Protein AF-A0A7S1HI56-F1 (afdb_monomer)

Radius of gyration: 23.75 Å; Cα contacts (8 Å, |Δi|>4): 238; chains: 1; bounding box: 76×33×74 Å

Solvent-accessible surface area (backbone atoms only — not comparable to full-atom values): 12252 Å² total; per-residue (Å²): 139,88,82,75,81,79,79,82,79,78,82,75,75,81,69,75,72,77,78,75,74,71,73,75,78,66,70,47,87,84,37,94,84,47,74,77,80,81,83,69,55,81,89,47,47,62,60,50,52,53,36,52,51,24,39,51,48,18,51,51,22,42,76,69,67,36,57,71,59,14,50,52,25,41,51,55,30,50,49,50,38,63,73,73,21,60,90,41,51,74,46,21,32,78,45,12,71,48,31,46,51,43,40,51,44,51,50,52,49,53,48,33,51,45,22,32,26,69,66,40,68,32,89,83,53,53,70,69,56,48,76,66,57,64,86,67,51,40,32,71,52,66,48,72,87,72,22,44,42,39,33,27,55,93,88,37,86,73,52,65,52,75,53,59,46,68,58,54,50,49,52,44,37,54,20,35,41,23,18,53,44,43,70,34,58,70,61,37,53,55,50,51,54,52,49,42,68,78,40,71,88,40,68,71,60,46,50,52,46,52,65,44,72,108

Secondary structure (DSSP, 8-state):
---PPPPPPP------------------TTSTT--PPP---GGGHHHHHHHHHHHHHHHHHHHTT-HHHHHHHHHHHHHHHHHHS-S-HHHHHTTHHHHHHHHHHHHHHHHHHHHHHTTS--TTS-HHHHHT----S-EEEEEGGGTEEEEEETTEEEEEEE--HHHHHHHHHHHHHHHHHTT-HHHHHHHHHHHHHHTTT-HHHHHHHHHHH-

pLDDT: mean 75.87, std 17.48, range [35.22, 97.75]

Mean predicted aligned error: 12.39 Å

Nearest PDB structures (foldseek):
  8w8g-assembly2_D  TM=3.485E-01  e=4.590E+00  Homo sapiens
  3bqo-assembly1_A  TM=3.407E-01  e=4.372E+00  Homo sapiens
  1h6o-assembly1_A-2  TM=3.693E-01  e=4.372E+00  Homo sapiens
  8w8g-assembly2_C  TM=3.324E-01  e=5.059E+00  Homo sapiens
  5zwm-assembly1_L  TM=2.876E-01  e=8.229E+00  Saccharomyces cerevisiae S288C

Organism: Hemiselmis andersenii (NCBI:txid464988)

Structure (mmCIF, N/CA/C/O backbone):
data_AF-A0A7S1HI56-F1
#
_entry.id   AF-A0A7S1HI56-F1
#
loop_
_atom_site.group_PDB
_atom_site.id
_atom_site.type_symbol
_atom_site.label_atom_id
_atom_site.label_alt_id
_atom_site.label_comp_id
_atom_site.label_asym_id
_atom_site.label_entity_id
_atom_site.label_seq_id
_atom_site.pdbx_PDB_ins_code
_atom_site.Cartn_x
_atom_site.Cartn_y
_atom_site.Cartn_z
_atom_site.occupancy
_atom_site.B_iso_or_equiv
_atom_site.auth_seq_id
_atom_site.auth_comp_id
_atom_site.auth_asym_id
_atom_site.auth_atom_id
_atom_site.pdbx_PDB_model_num
ATOM 1 N N . GLY A 1 1 ? -56.996 -13.171 -54.725 1.00 40.19 1 GLY A N 1
ATOM 2 C CA . GLY A 1 1 ? -56.231 -13.859 -53.669 1.00 40.19 1 GLY A CA 1
ATOM 3 C C . GLY A 1 1 ? -54.776 -13.479 -53.819 1.00 40.19 1 GLY A C 1
ATOM 4 O O . GLY A 1 1 ? -54.291 -13.500 -54.938 1.00 40.19 1 GLY A O 1
ATOM 5 N N . GLY A 1 2 ? -54.135 -13.074 -52.727 1.00 35.69 2 GLY A N 1
ATOM 6 C CA . GLY A 1 2 ? -52.809 -12.444 -52.694 1.00 35.69 2 GLY A CA 1
ATOM 7 C C . GLY A 1 2 ? -52.940 -11.221 -51.793 1.00 35.69 2 GLY A C 1
ATOM 8 O O . GLY A 1 2 ? -53.583 -10.255 -52.173 1.00 35.69 2 GLY A O 1
ATOM 9 N N . GLY A 1 3 ? -52.580 -11.273 -50.518 1.00 38.56 3 GLY A N 1
ATOM 10 C CA . GLY A 1 3 ? -51.314 -11.757 -49.975 1.00 38.56 3 GLY A CA 1
ATOM 11 C C . GLY A 1 3 ? -50.651 -10.534 -49.348 1.00 38.56 3 GLY A C 1
ATOM 12 O O . GLY A 1 3 ? -49.639 -10.059 -49.848 1.00 38.56 3 GLY A O 1
ATOM 13 N N . GLY A 1 4 ? -51.328 -9.937 -48.360 1.00 43.12 4 GLY A N 1
ATOM 14 C CA . GLY A 1 4 ? -50.815 -8.776 -47.639 1.00 43.12 4 GLY A CA 1
ATOM 15 C C . GLY A 1 4 ? -49.656 -9.194 -46.733 1.00 43.12 4 GLY A C 1
ATOM 16 O O . GLY A 1 4 ? -49.672 -10.321 -46.231 1.00 43.12 4 GLY A O 1
ATOM 17 N N . PRO A 1 5 ? -48.643 -8.334 -46.545 1.00 55.88 5 PRO A N 1
ATOM 18 C CA . PRO A 1 5 ? -47.500 -8.657 -45.704 1.00 55.88 5 PRO A CA 1
ATOM 19 C C . PRO A 1 5 ? -47.951 -8.898 -44.253 1.00 55.88 5 PRO A C 1
ATOM 21 O O . PRO A 1 5 ? -48.928 -8.288 -43.807 1.00 55.88 5 PRO A O 1
ATOM 24 N N . PRO A 1 6 ? -47.271 -9.795 -43.518 1.00 56.34 6 PRO A N 1
ATOM 25 C CA . PRO A 1 6 ? -47.600 -10.057 -42.125 1.00 56.34 6 PRO A CA 1
ATOM 26 C C . PRO A 1 6 ? -47.335 -8.802 -41.276 1.00 56.34 6 PRO A C 1
ATOM 28 O O . PRO A 1 6 ? -46.489 -7.980 -41.645 1.00 56.34 6 PRO A O 1
ATOM 31 N N . PRO A 1 7 ? -48.047 -8.631 -40.149 1.00 54.19 7 PRO A N 1
ATOM 32 C CA . PRO A 1 7 ? -47.779 -7.533 -39.231 1.00 54.19 7 PRO A CA 1
ATOM 33 C C . PRO A 1 7 ? -46.358 -7.650 -38.646 1.00 54.19 7 PRO A C 1
ATOM 35 O O . PRO A 1 7 ? -45.822 -8.760 -38.557 1.00 54.19 7 PRO A O 1
ATOM 38 N N . PRO A 1 8 ? -45.734 -6.522 -38.263 1.00 46.94 8 PRO A N 1
ATOM 39 C CA . PRO A 1 8 ? -44.407 -6.524 -37.660 1.00 46.94 8 PRO A CA 1
ATOM 40 C C . PRO A 1 8 ? -44.425 -7.302 -36.341 1.00 46.94 8 PRO A C 1
ATOM 42 O O . PRO A 1 8 ? -45.349 -7.164 -35.542 1.00 46.94 8 PRO A O 1
ATOM 45 N N . ALA A 1 9 ? -43.401 -8.131 -36.138 1.00 43.25 9 ALA A N 1
ATOM 46 C CA . ALA A 1 9 ? -43.169 -8.809 -34.874 1.00 43.25 9 ALA A CA 1
ATOM 47 C C . ALA A 1 9 ? -42.905 -7.760 -33.787 1.00 43.25 9 ALA A C 1
ATOM 49 O O . ALA A 1 9 ? -42.040 -6.902 -33.957 1.00 43.25 9 ALA A O 1
ATOM 50 N N . GLU A 1 10 ? -43.665 -7.830 -32.695 1.00 43.25 10 GLU A N 1
ATOM 51 C CA . GLU A 1 10 ? -43.385 -7.078 -31.477 1.00 43.25 10 GLU A CA 1
ATOM 52 C C . GLU A 1 10 ? -41.964 -7.415 -31.009 1.00 43.25 10 GLU A C 1
ATOM 54 O O . GLU A 1 10 ? -41.587 -8.586 -30.908 1.00 43.25 10 GLU A O 1
ATOM 59 N N . GLU A 1 11 ? -41.165 -6.372 -30.780 1.00 38.09 11 GLU A N 1
ATOM 60 C CA . GLU A 1 11 ? -39.854 -6.462 -30.153 1.00 38.09 11 GLU A CA 1
ATOM 61 C C . GLU A 1 11 ? -40.032 -7.132 -28.792 1.00 38.09 11 GLU A C 1
ATOM 63 O O . GLU A 1 11 ? -40.568 -6.547 -27.851 1.00 38.09 11 GLU A O 1
ATOM 68 N N . GLY A 1 12 ? -39.627 -8.399 -28.707 1.00 36.62 12 GLY A N 1
ATOM 69 C CA . GLY A 1 12 ? -39.519 -9.092 -27.439 1.00 36.62 12 GLY A CA 1
ATOM 70 C C . GLY A 1 12 ? -38.567 -8.305 -26.555 1.00 36.62 12 GLY A C 1
ATOM 71 O O . GLY A 1 12 ? -37.384 -8.190 -26.873 1.00 36.62 12 GLY A O 1
ATOM 72 N N . GLU A 1 13 ? -39.107 -7.760 -25.466 1.00 37.44 13 GLU A N 1
ATOM 73 C CA . GLU A 1 13 ? -38.348 -7.255 -24.334 1.00 37.44 13 GLU A CA 1
ATOM 74 C C . GLU A 1 13 ? -37.219 -8.250 -24.045 1.00 37.44 13 GLU A C 1
ATOM 76 O O . GLU A 1 13 ? -37.472 -9.414 -23.713 1.00 37.44 13 GLU A O 1
ATOM 81 N N . GLU A 1 14 ? -35.965 -7.814 -24.208 1.00 37.03 14 GLU A N 1
ATOM 82 C CA . GLU A 1 14 ? -34.815 -8.523 -23.664 1.00 37.03 14 GLU A CA 1
ATOM 83 C C . GLU A 1 14 ? -35.011 -8.562 -22.151 1.00 37.03 14 GLU A C 1
ATOM 85 O O . GLU A 1 14 ? -34.647 -7.639 -21.420 1.00 37.03 14 GLU A O 1
ATOM 90 N N . GLY A 1 15 ? -35.671 -9.627 -21.697 1.00 35.22 15 GLY A N 1
ATOM 91 C CA . GLY A 1 15 ? -35.860 -9.932 -20.298 1.00 35.22 15 GLY A CA 1
ATOM 92 C C . GLY A 1 15 ? -34.499 -9.870 -19.635 1.00 35.22 15 GLY A C 1
ATOM 93 O O . GLY A 1 15 ? -33.624 -10.691 -19.920 1.00 35.22 15 GLY A O 1
ATOM 94 N N . GLU A 1 16 ? -34.327 -8.859 -18.784 1.00 40.12 16 GLU A N 1
ATOM 95 C CA . GLU A 1 16 ? -33.154 -8.672 -17.949 1.00 40.12 16 GLU A CA 1
ATOM 96 C C . GLU A 1 16 ? -32.878 -10.024 -17.284 1.00 40.12 16 GLU A C 1
ATOM 98 O O . GLU A 1 16 ? -33.679 -10.498 -16.471 1.00 40.12 16 GLU A O 1
ATOM 103 N N . ALA A 1 17 ? -31.798 -10.694 -17.710 1.00 38.88 17 ALA A N 1
ATOM 104 C CA . ALA A 1 17 ? -31.462 -12.025 -17.228 1.00 38.88 17 ALA A CA 1
ATOM 105 C C . ALA A 1 17 ? -31.552 -11.994 -15.699 1.00 38.88 17 ALA A C 1
ATOM 107 O O . ALA A 1 17 ? -30.932 -11.110 -15.089 1.00 38.88 17 ALA A O 1
ATOM 108 N N . PRO A 1 18 ? -32.351 -12.878 -15.067 1.00 41.19 18 PRO A N 1
ATOM 109 C CA . PRO A 1 18 ? -32.618 -12.774 -13.649 1.00 41.19 18 PRO A CA 1
ATOM 110 C C . PRO A 1 18 ? -31.268 -12.772 -12.958 1.00 41.19 18 PRO A C 1
ATOM 112 O O . PRO A 1 18 ? -30.504 -13.733 -13.068 1.00 41.19 18 PRO A O 1
ATOM 115 N N . ARG A 1 19 ? -30.944 -11.655 -12.294 1.00 45.81 19 ARG A N 1
ATOM 116 C CA . ARG A 1 19 ? -29.760 -11.561 -11.447 1.00 45.81 19 ARG A CA 1
ATOM 117 C C . ARG A 1 19 ? -29.941 -12.646 -10.409 1.00 45.81 19 ARG A C 1
ATOM 119 O O . ARG A 1 19 ? -30.649 -12.441 -9.422 1.00 45.81 19 ARG A O 1
ATOM 126 N N . VAL A 1 20 ? -29.347 -13.810 -10.659 1.00 38.28 20 VAL A N 1
ATOM 127 C CA . VAL A 1 20 ? -29.261 -14.894 -9.699 1.00 38.28 20 VAL A CA 1
ATOM 128 C C . VAL A 1 20 ? -28.509 -14.275 -8.539 1.00 38.28 20 VAL A C 1
ATOM 130 O O . VAL A 1 20 ? -27.285 -14.141 -8.552 1.00 38.28 20 VAL A O 1
ATOM 133 N N . LYS A 1 21 ? -29.266 -13.795 -7.550 1.00 44.44 21 LYS A N 1
ATOM 134 C CA . LYS A 1 21 ? -28.751 -13.479 -6.232 1.00 44.44 21 LYS A CA 1
ATOM 135 C C . LYS A 1 21 ? -28.309 -14.825 -5.708 1.00 44.44 21 LYS A C 1
ATOM 137 O O . LYS A 1 21 ? -29.094 -15.519 -5.075 1.00 44.44 21 LYS A O 1
ATOM 142 N N . ILE A 1 22 ? -27.078 -15.214 -6.037 1.00 41.25 22 ILE A N 1
ATOM 143 C CA . ILE A 1 22 ? -26.402 -16.311 -5.368 1.00 41.25 22 ILE A CA 1
ATOM 144 C C . ILE A 1 22 ? -26.540 -15.938 -3.897 1.00 41.25 22 ILE A C 1
ATOM 146 O O . ILE A 1 22 ? -26.018 -14.884 -3.502 1.00 41.25 22 ILE A O 1
ATOM 150 N N . PRO A 1 23 ? -27.306 -16.698 -3.097 1.00 40.09 23 PRO A N 1
ATOM 151 C CA . PRO A 1 23 ? -27.363 -16.440 -1.683 1.00 40.09 23 PRO A CA 1
ATOM 152 C C . PRO A 1 23 ? -25.920 -16.613 -1.243 1.00 40.09 23 PRO A C 1
ATOM 154 O O . PRO A 1 23 ? -25.387 -17.722 -1.274 1.00 40.09 23 PRO A O 1
ATOM 157 N N . LYS A 1 24 ? -25.241 -15.515 -0.890 1.00 47.94 24 LYS A N 1
ATOM 158 C CA . LYS A 1 24 ? -24.096 -15.628 0.001 1.00 47.94 24 LYS A CA 1
ATOM 159 C C . LYS A 1 24 ? -24.694 -16.340 1.195 1.00 47.94 24 LYS A C 1
ATOM 161 O O . LYS A 1 24 ? -25.454 -15.718 1.934 1.00 47.94 24 LYS A O 1
ATOM 166 N N . LYS A 1 25 ? -24.462 -17.649 1.296 1.00 48.47 25 LYS A N 1
ATOM 167 C CA . LYS A 1 25 ? -24.817 -18.449 2.456 1.00 48.47 25 LYS A CA 1
ATOM 168 C C . LYS A 1 25 ? -23.977 -17.828 3.560 1.00 48.47 25 LYS A C 1
ATOM 170 O O . LYS A 1 25 ? -22.796 -18.124 3.699 1.00 48.47 25 LYS A O 1
ATOM 175 N N . ALA A 1 26 ? -24.525 -16.790 4.183 1.00 55.00 26 ALA A N 1
ATOM 176 C CA . ALA A 1 26 ? -23.910 -16.143 5.309 1.00 55.00 26 ALA A CA 1
ATOM 177 C C . ALA A 1 26 ? -23.820 -17.261 6.336 1.00 55.00 26 ALA A C 1
ATOM 179 O O . ALA A 1 26 ? -24.853 -17.828 6.693 1.00 55.00 26 ALA A O 1
ATOM 180 N N . MET A 1 27 ? -22.594 -17.650 6.690 1.00 61.56 27 MET A N 1
ATOM 181 C CA . MET A 1 27 ? -22.331 -18.538 7.819 1.00 61.5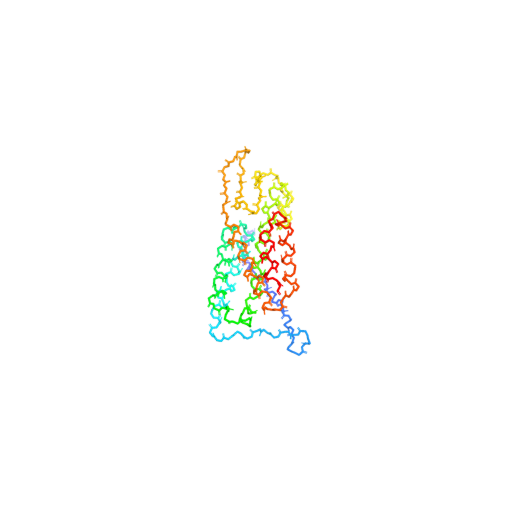6 27 MET A CA 1
ATOM 182 C C . MET A 1 27 ? -23.288 -18.141 8.945 1.00 61.56 27 MET A C 1
ATOM 184 O O . MET A 1 27 ? -23.374 -16.957 9.292 1.00 61.56 27 MET A O 1
ATOM 188 N N . GLY A 1 28 ? -24.087 -19.099 9.418 1.00 70.38 28 GLY A N 1
ATOM 189 C CA . GLY A 1 28 ? -25.025 -18.848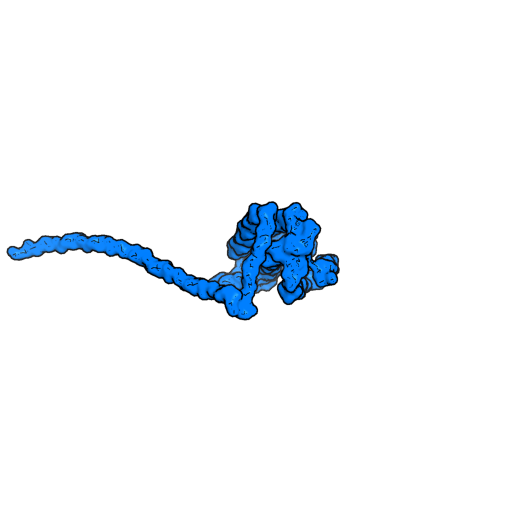 10.506 1.00 70.38 28 GLY A CA 1
ATOM 190 C C . GLY A 1 28 ? -24.253 -18.384 11.736 1.00 70.38 28 GLY A C 1
ATOM 191 O O . GLY A 1 28 ? -23.100 -18.761 11.907 1.00 70.38 28 GLY A O 1
ATOM 192 N N . LYS A 1 29 ? -24.862 -17.571 12.603 1.00 68.12 29 LYS A N 1
ATOM 193 C CA . LYS A 1 29 ? -24.196 -17.127 13.844 1.00 68.12 29 LYS A CA 1
ATOM 194 C C . LYS A 1 29 ? -23.783 -18.292 14.750 1.00 68.12 29 LYS A C 1
ATOM 196 O O . LYS A 1 29 ? -22.880 -18.125 15.559 1.00 68.12 29 LYS A O 1
ATOM 201 N N . ASP A 1 30 ? -24.449 -19.428 14.580 1.00 79.31 30 ASP A N 1
ATOM 202 C CA . ASP A 1 30 ? -24.229 -20.671 15.315 1.00 79.31 30 ASP A CA 1
ATOM 203 C C . ASP A 1 30 ? -23.170 -21.575 14.649 1.00 79.31 30 ASP A C 1
ATOM 205 O O . ASP A 1 30 ? -22.876 -22.658 15.148 1.00 79.31 30 ASP A O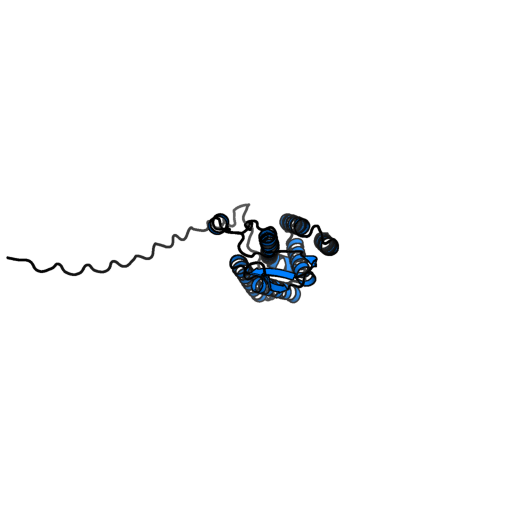 1
ATOM 209 N N . ASP A 1 31 ? -22.598 -21.154 13.513 1.00 75.94 31 ASP A N 1
ATOM 210 C CA . ASP A 1 31 ? -21.489 -21.851 12.865 1.00 75.94 31 ASP A CA 1
ATOM 211 C C . ASP A 1 31 ? -20.196 -21.599 13.666 1.00 75.94 31 ASP A C 1
ATOM 213 O O . ASP A 1 31 ? -19.844 -20.439 13.895 1.00 75.94 31 ASP A O 1
ATOM 217 N N . PRO A 1 32 ? -19.449 -22.635 14.086 1.00 68.06 32 PRO A N 1
ATOM 218 C CA . PRO A 1 32 ? -18.190 -22.463 14.814 1.00 68.06 32 PRO A CA 1
ATOM 219 C C . PRO A 1 32 ? -17.115 -21.693 14.023 1.00 68.06 32 PRO A C 1
ATOM 221 O O . PRO A 1 32 ? -16.166 -21.189 14.624 1.00 68.06 32 PRO A O 1
ATOM 224 N N . ALA A 1 33 ? -17.254 -21.560 12.700 1.00 69.12 33 ALA A N 1
ATOM 225 C CA . ALA A 1 33 ? -16.402 -20.715 11.863 1.00 69.12 33 ALA A CA 1
ATOM 226 C C . ALA A 1 33 ? -16.914 -19.265 11.720 1.00 69.12 33 ALA A C 1
ATOM 228 O O . ALA A 1 33 ? -16.259 -18.437 11.075 1.00 69.12 33 ALA A O 1
ATOM 229 N N . TYR A 1 34 ? -18.079 -18.925 12.286 1.00 64.94 34 TYR A N 1
ATOM 230 C CA . TYR A 1 34 ? -18.646 -17.581 12.214 1.00 64.94 34 TYR A CA 1
ATOM 231 C C . TYR A 1 34 ? -17.836 -16.590 13.046 1.00 64.94 34 TYR A C 1
ATOM 233 O O . TYR A 1 34 ? -17.901 -16.543 14.273 1.00 64.94 34 TYR A O 1
ATOM 241 N N . VAL A 1 35 ? -17.116 -15.719 12.344 1.00 60.31 35 VAL A N 1
ATOM 242 C CA . VAL A 1 35 ? -16.487 -14.545 12.943 1.00 60.31 35 VAL A CA 1
ATOM 243 C C . VAL A 1 35 ? -17.454 -13.366 12.802 1.00 60.31 35 VAL A C 1
ATOM 245 O O . VAL A 1 35 ? -17.700 -12.916 11.676 1.00 60.31 35 VAL A O 1
ATOM 248 N N . PRO A 1 36 ? -18.029 -12.842 13.903 1.00 62.72 36 PRO A N 1
ATOM 249 C CA . PRO A 1 36 ? -18.929 -11.702 13.825 1.00 62.72 36 PRO A CA 1
ATOM 250 C C . PRO A 1 36 ? -18.203 -10.482 13.239 1.00 62.72 36 PRO A C 1
ATOM 252 O O . PRO A 1 36 ? -17.030 -10.252 13.545 1.00 62.72 36 PRO A O 1
ATOM 255 N N . PRO A 1 37 ? -18.882 -9.659 12.419 1.00 67.38 37 PRO A N 1
ATOM 256 C CA . PRO A 1 37 ? -18.285 -8.433 11.915 1.00 67.38 37 PRO A CA 1
ATOM 257 C C . PRO A 1 37 ? -17.897 -7.522 13.084 1.00 67.38 37 PRO A C 1
ATOM 259 O O . PRO A 1 37 ? -18.701 -7.273 13.986 1.00 67.38 37 PRO A O 1
ATOM 262 N N . LEU A 1 38 ? -16.661 -7.017 13.047 1.00 69.94 38 LEU A N 1
ATOM 263 C CA . LEU A 1 38 ? -16.132 -6.071 14.028 1.00 69.94 38 LEU A CA 1
ATOM 264 C C . LEU A 1 38 ? -17.069 -4.861 14.152 1.00 69.94 38 LEU A C 1
ATOM 266 O O . LEU A 1 38 ? -17.310 -4.134 13.184 1.00 69.94 38 LEU A O 1
ATOM 270 N N . LYS A 1 39 ? -17.615 -4.650 15.354 1.00 81.31 39 LYS A N 1
ATOM 271 C CA . LYS A 1 39 ? -18.466 -3.495 15.651 1.00 81.31 39 LYS A CA 1
ATOM 272 C C . LYS A 1 39 ? -17.591 -2.253 15.782 1.00 81.31 39 LYS A C 1
ATOM 274 O O . LYS A 1 39 ? -16.957 -2.051 16.808 1.00 81.31 39 LYS A O 1
ATOM 279 N N . VAL A 1 40 ? -17.590 -1.414 14.749 1.00 85.44 40 VAL A N 1
ATOM 280 C CA . VAL A 1 40 ? -16.834 -0.155 14.749 1.00 85.44 40 VAL A CA 1
ATOM 281 C C . VAL A 1 40 ? -17.476 0.851 15.725 1.00 85.44 40 VAL A C 1
ATOM 283 O O . VAL A 1 40 ? -18.687 1.119 15.607 1.00 85.44 40 VAL A O 1
ATOM 286 N N . PRO A 1 41 ? -16.700 1.431 16.665 1.00 87.94 41 PRO A N 1
ATOM 287 C CA . PRO A 1 41 ? -17.164 2.474 17.576 1.00 87.94 41 PRO A CA 1
ATOM 288 C C . PRO A 1 41 ? -17.785 3.654 16.826 1.00 87.94 41 PRO A C 1
ATOM 290 O O . PRO A 1 41 ? -17.333 4.009 15.740 1.00 87.94 41 PRO A O 1
ATOM 293 N N . GLY A 1 42 ? -18.812 4.281 17.409 1.00 89.88 42 GLY A N 1
ATOM 294 C CA . GLY A 1 42 ? -19.561 5.389 16.793 1.00 89.88 42 GLY A CA 1
ATOM 295 C C . GLY A 1 42 ? -18.683 6.467 16.133 1.00 89.88 42 GLY A C 1
ATOM 296 O O . GLY A 1 42 ? -18.878 6.719 14.942 1.00 89.88 42 GLY A O 1
ATOM 297 N N . PRO A 1 43 ? -17.682 7.026 16.842 1.00 90.38 43 PRO A N 1
ATOM 298 C CA . PRO A 1 43 ? -16.789 8.057 16.301 1.00 90.38 43 PRO A CA 1
ATOM 299 C C . PRO A 1 43 ? -15.944 7.609 15.099 1.00 90.38 43 PRO A C 1
ATOM 301 O O . PRO A 1 43 ? -15.549 8.434 14.283 1.00 90.38 43 PRO A O 1
ATOM 304 N N . LEU A 1 44 ? -15.689 6.305 14.955 1.00 92.81 44 LEU A N 1
ATOM 305 C CA . LEU A 1 44 ? -14.823 5.750 13.911 1.00 92.81 44 LEU A CA 1
ATOM 306 C C . LEU A 1 44 ? -15.588 5.298 12.662 1.00 92.81 44 LEU A C 1
ATOM 308 O O . LEU A 1 44 ? -14.973 4.951 11.657 1.00 92.81 44 LEU A O 1
ATOM 312 N N . ARG A 1 45 ? -16.927 5.309 12.675 1.00 93.12 45 ARG A N 1
ATOM 313 C CA . ARG A 1 45 ? -17.738 4.786 11.558 1.00 93.12 45 ARG A CA 1
ATOM 314 C C . ARG A 1 45 ? -17.539 5.557 10.254 1.00 93.12 45 ARG A C 1
ATOM 316 O O . ARG A 1 45 ? -17.419 4.936 9.199 1.00 93.12 45 ARG A O 1
ATOM 323 N N . LEU A 1 46 ? -17.525 6.890 10.317 1.00 94.44 46 LEU A N 1
ATOM 324 C CA . LEU A 1 46 ? -17.325 7.735 9.136 1.00 94.44 46 LEU A CA 1
ATOM 325 C C . LEU A 1 46 ? -15.886 7.628 8.601 1.00 94.44 46 LEU A C 1
ATOM 327 O O . LEU A 1 46 ? -15.749 7.283 7.423 1.00 94.44 46 LEU A O 1
ATOM 331 N N . PRO A 1 47 ? -14.832 7.783 9.434 1.00 95.06 47 PRO A N 1
ATOM 332 C CA . PRO A 1 47 ? -13.457 7.516 9.010 1.00 95.06 47 PRO A CA 1
ATOM 333 C C . PRO A 1 47 ? -13.275 6.118 8.410 1.00 95.06 47 PRO A C 1
ATOM 335 O O . PRO A 1 47 ? -12.616 5.959 7.386 1.00 95.06 47 PRO A O 1
ATOM 338 N N . HIS A 1 48 ? -13.919 5.096 8.983 1.00 95.00 48 HIS A N 1
ATOM 339 C CA . HIS A 1 48 ? -13.808 3.719 8.492 1.00 95.00 48 HIS A CA 1
ATOM 340 C C . HIS A 1 48 ? -14.424 3.558 7.105 1.00 95.00 48 HIS A C 1
ATOM 342 O O . HIS A 1 48 ? -13.854 2.894 6.237 1.00 95.0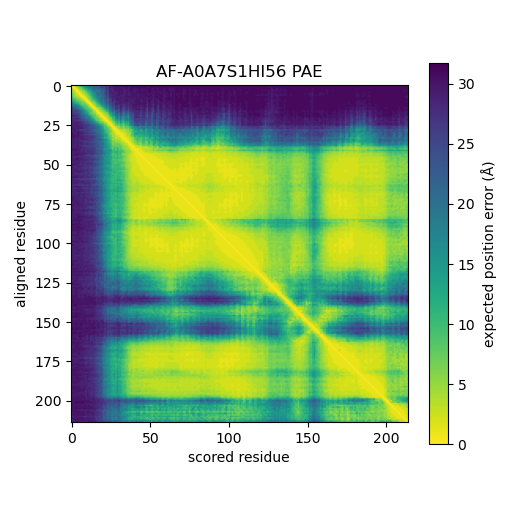0 48 HIS A O 1
ATOM 348 N N . ARG A 1 49 ? -15.571 4.201 6.862 1.00 95.19 49 ARG A N 1
ATOM 349 C CA . ARG A 1 49 ? -16.212 4.210 5.543 1.00 95.19 49 ARG A CA 1
ATOM 350 C C . ARG A 1 49 ? -15.349 4.929 4.504 1.00 95.19 49 ARG A C 1
ATOM 352 O O . ARG A 1 49 ? -15.190 4.388 3.411 1.00 95.19 49 ARG A O 1
ATOM 359 N N . ALA A 1 50 ? -14.780 6.084 4.847 1.00 96.38 50 ALA A N 1
ATOM 360 C CA . ALA A 1 50 ? -13.877 6.830 3.968 1.00 96.38 50 ALA A CA 1
ATOM 361 C C . ALA A 1 50 ? -12.619 6.012 3.634 1.00 96.38 50 ALA A C 1
ATOM 363 O O . ALA A 1 50 ? -12.289 5.824 2.465 1.00 96.38 50 ALA A O 1
ATOM 364 N N . HIS A 1 51 ? -11.996 5.405 4.647 1.00 96.81 51 HIS A N 1
ATOM 365 C CA . HIS A 1 51 ? -10.864 4.499 4.466 1.00 96.81 51 HIS A CA 1
ATOM 366 C C . HIS A 1 51 ? -11.202 3.346 3.506 1.00 96.81 51 HIS A C 1
ATOM 368 O O . HIS A 1 51 ? -10.446 3.059 2.581 1.00 96.81 51 HIS A O 1
ATOM 374 N N . ARG A 1 52 ? -12.374 2.711 3.649 1.00 96.50 52 ARG A N 1
ATOM 375 C CA . ARG A 1 52 ? -12.809 1.648 2.724 1.00 96.50 52 ARG A CA 1
ATOM 376 C C . ARG A 1 52 ? -12.963 2.129 1.279 1.00 96.50 52 ARG A C 1
ATOM 378 O O . ARG A 1 52 ? -12.656 1.357 0.374 1.00 96.50 52 ARG A O 1
ATOM 385 N N . GLN A 1 53 ? -13.435 3.354 1.058 1.00 97.75 53 GLN A N 1
ATOM 386 C CA . GLN A 1 53 ? -13.554 3.928 -0.286 1.00 97.75 53 GLN A CA 1
ATOM 387 C C . GLN A 1 53 ? -12.180 4.202 -0.903 1.00 97.75 53 GLN A C 1
ATOM 389 O O . GLN A 1 53 ? -11.969 3.882 -2.070 1.00 97.75 53 GLN A O 1
ATOM 394 N N . LEU A 1 54 ? -11.226 4.704 -0.117 1.00 97.75 54 LEU A N 1
ATOM 395 C CA . LEU A 1 54 ? -9.850 4.913 -0.576 1.00 97.75 54 LEU A CA 1
ATOM 396 C C . LEU A 1 54 ? -9.152 3.593 -0.914 1.00 97.75 54 LEU A C 1
ATOM 398 O O . LEU A 1 54 ? -8.514 3.490 -1.956 1.00 97.75 54 LEU A O 1
ATOM 402 N N . VAL A 1 55 ? -9.357 2.544 -0.111 1.00 97.44 55 VAL A N 1
ATOM 403 C CA . VAL A 1 55 ? -8.872 1.192 -0.438 1.00 97.44 55 VAL A CA 1
ATOM 404 C C . VAL A 1 55 ? -9.479 0.696 -1.755 1.00 97.44 55 VAL 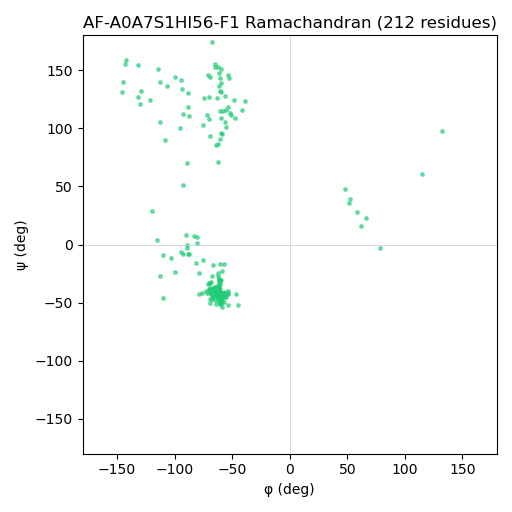A C 1
ATOM 406 O O . VAL A 1 55 ? -8.781 0.121 -2.582 1.00 97.44 55 VAL A O 1
ATOM 409 N N . GLN A 1 56 ? -10.776 0.918 -1.990 1.00 97.00 56 GLN A N 1
ATOM 410 C CA . GLN A 1 56 ? -11.408 0.550 -3.262 1.00 97.00 56 GLN A CA 1
ATOM 411 C C . GLN A 1 56 ? -10.833 1.337 -4.445 1.00 97.00 56 GLN A C 1
ATOM 413 O O . GLN A 1 56 ? -10.590 0.745 -5.497 1.00 97.00 56 GLN A O 1
ATOM 418 N N . ALA A 1 57 ? -10.587 2.636 -4.266 1.00 95.94 57 ALA A N 1
ATOM 419 C CA . ALA A 1 57 ? -9.956 3.482 -5.272 1.00 95.94 57 ALA A CA 1
ATOM 420 C C . ALA A 1 57 ? -8.530 3.009 -5.593 1.00 95.94 57 ALA A C 1
ATOM 422 O O . ALA A 1 57 ? -8.206 2.850 -6.767 1.00 95.94 57 ALA A O 1
ATOM 423 N N . SER A 1 58 ? -7.728 2.693 -4.567 1.00 96.25 58 SER A N 1
ATOM 424 C CA . SER A 1 58 ? -6.386 2.103 -4.703 1.00 96.25 58 SER A CA 1
ATOM 425 C C . SER A 1 58 ? -6.421 0.843 -5.562 1.00 96.25 58 SER A C 1
ATOM 427 O O . SER A 1 58 ? -5.740 0.769 -6.583 1.00 96.25 58 SER A O 1
ATOM 429 N N . ARG A 1 59 ? -7.304 -0.105 -5.229 1.00 95.06 59 ARG A N 1
ATOM 430 C CA . ARG A 1 59 ? -7.420 -1.378 -5.955 1.00 95.06 59 ARG A CA 1
ATOM 431 C C . ARG A 1 59 ? -7.862 -1.198 -7.402 1.00 95.06 59 ARG A C 1
ATOM 433 O O . ARG A 1 59 ? -7.386 -1.909 -8.287 1.00 95.06 59 ARG A O 1
ATOM 440 N N . LEU A 1 60 ? -8.801 -0.286 -7.657 1.00 93.88 60 LEU A N 1
ATOM 441 C CA . LEU A 1 60 ? -9.259 0.005 -9.016 1.00 93.88 60 LEU A CA 1
ATOM 442 C C . LEU A 1 60 ? -8.138 0.649 -9.839 1.00 93.88 60 LEU A C 1
ATOM 444 O O . LEU A 1 60 ? -7.888 0.218 -10.962 1.00 93.88 60 LEU A O 1
ATOM 448 N N . ALA A 1 61 ? -7.436 1.623 -9.258 1.00 89.25 61 ALA A N 1
ATOM 449 C CA . ALA A 1 61 ? -6.296 2.278 -9.883 1.00 89.25 61 ALA A CA 1
ATOM 450 C C . ALA A 1 61 ? -5.141 1.297 -10.134 1.00 89.25 61 ALA A C 1
ATOM 452 O O . ALA A 1 61 ? -4.545 1.340 -11.205 1.00 89.25 61 ALA A O 1
ATOM 453 N N . CYS A 1 62 ? -4.877 0.370 -9.206 1.00 88.19 62 CYS A N 1
ATOM 454 C CA . CYS A 1 62 ? -3.884 -0.690 -9.372 1.00 88.19 62 CYS A CA 1
ATOM 455 C C . CYS A 1 62 ? -4.218 -1.578 -10.580 1.00 88.19 62 CYS A C 1
ATOM 457 O O . CYS A 1 62 ? -3.400 -1.752 -11.481 1.00 88.19 62 CYS A O 1
ATOM 459 N N . ARG A 1 63 ? -5.466 -2.053 -10.676 1.00 86.69 63 ARG A N 1
ATOM 460 C CA . ARG A 1 63 ? -5.929 -2.852 -11.826 1.00 86.69 63 ARG A CA 1
ATOM 461 C C . ARG A 1 63 ? -5.862 -2.094 -13.149 1.00 86.69 63 ARG A C 1
ATOM 463 O O . ARG A 1 63 ? -5.549 -2.690 -14.172 1.00 86.69 63 ARG A O 1
ATOM 470 N N . ALA A 1 64 ? -6.153 -0.796 -13.120 1.00 82.31 64 ALA A N 1
ATOM 471 C CA . ALA A 1 64 ? -6.061 0.087 -14.279 1.00 82.31 64 ALA A CA 1
ATOM 472 C C . ALA A 1 64 ? -4.627 0.567 -14.569 1.00 82.31 64 ALA A C 1
ATOM 474 O O . ALA A 1 64 ? -4.429 1.347 -15.497 1.00 82.31 64 ALA A O 1
ATOM 475 N N . ARG A 1 65 ? -3.633 0.132 -13.780 1.00 80.69 65 ARG A N 1
ATOM 476 C CA . ARG A 1 65 ? -2.221 0.525 -13.898 1.00 80.69 65 ARG A CA 1
ATOM 477 C C . ARG A 1 65 ? -1.978 2.030 -13.768 1.00 80.69 65 ARG A C 1
ATOM 479 O O . ARG A 1 65 ? -1.014 2.585 -14.289 1.00 80.69 65 ARG A O 1
ATOM 486 N N . MET A 1 66 ? -2.859 2.707 -13.039 1.00 82.31 66 MET A N 1
ATOM 487 C CA . MET A 1 66 ? -2.760 4.127 -12.717 1.00 82.31 66 MET A CA 1
ATOM 488 C C . MET A 1 66 ? -1.975 4.304 -11.412 1.00 82.31 66 MET A C 1
ATOM 490 O O . MET A 1 66 ? -2.540 4.654 -10.375 1.00 82.31 66 MET A O 1
ATOM 494 N N . TRP A 1 67 ? -0.667 4.041 -11.455 1.00 84.12 67 TRP A N 1
ATOM 495 C CA . TRP A 1 67 ? 0.200 3.953 -10.269 1.00 84.12 67 TRP A CA 1
ATOM 496 C C . TRP A 1 67 ? 0.175 5.200 -9.384 1.00 84.12 67 TRP A C 1
ATOM 498 O O . TRP A 1 67 ? 0.021 5.086 -8.172 1.00 84.12 67 TRP A O 1
ATOM 508 N N . THR A 1 68 ? 0.225 6.395 -9.974 1.00 83.56 68 THR A N 1
ATOM 509 C CA . THR A 1 68 ? 0.143 7.658 -9.223 1.00 83.56 68 THR A CA 1
ATOM 510 C C . THR A 1 68 ? -1.177 7.791 -8.466 1.00 83.56 68 THR A C 1
ATOM 512 O O . THR A 1 68 ? -1.193 8.193 -7.305 1.00 83.56 68 THR A O 1
ATOM 515 N N . LEU A 1 69 ? -2.298 7.426 -9.098 1.00 86.56 69 LEU A N 1
ATOM 516 C CA . LEU A 1 69 ? -3.614 7.477 -8.459 1.00 86.56 69 LEU A CA 1
ATOM 517 C C . LEU A 1 69 ? -3.733 6.429 -7.346 1.00 86.56 69 LEU A C 1
ATOM 519 O O . LEU A 1 69 ? -4.286 6.725 -6.288 1.00 86.56 69 LEU A O 1
ATOM 523 N N . MET A 1 70 ? -3.185 5.232 -7.574 1.00 93.12 70 MET A N 1
ATOM 524 C CA . MET A 1 70 ? -3.127 4.160 -6.580 1.00 93.12 70 MET A CA 1
ATOM 525 C C . MET A 1 70 ? -2.352 4.606 -5.336 1.00 93.12 70 MET A C 1
ATOM 527 O O . MET A 1 70 ? -2.894 4.557 -4.232 1.00 93.12 70 MET A O 1
ATOM 531 N N . LEU A 1 71 ? -1.140 5.141 -5.518 1.00 90.75 71 LEU A N 1
ATOM 532 C CA . LEU A 1 71 ? -0.312 5.642 -4.421 1.00 90.75 71 LEU A CA 1
ATOM 533 C C . LEU A 1 71 ? -0.999 6.788 -3.676 1.00 90.75 71 LEU A C 1
ATOM 535 O O . LEU A 1 71 ? -1.060 6.759 -2.450 1.00 90.75 71 LEU A O 1
ATOM 539 N N . ASN A 1 72 ? -1.592 7.749 -4.389 1.00 91.88 72 ASN A N 1
ATOM 540 C CA . ASN A 1 72 ? -2.342 8.840 -3.763 1.00 91.88 72 ASN A CA 1
ATOM 541 C C . ASN A 1 72 ? -3.491 8.318 -2.890 1.00 91.88 72 ASN A C 1
ATOM 543 O O . ASN A 1 72 ? -3.646 8.762 -1.753 1.00 91.88 72 ASN A O 1
ATOM 547 N N . ALA A 1 73 ? -4.273 7.352 -3.380 1.00 96.00 73 ALA A N 1
ATOM 548 C CA . ALA A 1 73 ? -5.340 6.737 -2.595 1.00 96.00 73 ALA A CA 1
ATOM 549 C C . ALA A 1 73 ? -4.794 5.994 -1.361 1.00 96.00 73 ALA A C 1
ATOM 551 O O . ALA A 1 73 ? -5.358 6.122 -0.272 1.00 96.00 73 ALA A O 1
ATOM 552 N N . GLY A 1 74 ? -3.676 5.275 -1.510 1.00 96.31 74 GLY A N 1
ATOM 553 C CA . GLY A 1 74 ? -2.981 4.596 -0.415 1.00 96.31 74 GLY A CA 1
ATOM 554 C C . GLY A 1 74 ? -2.459 5.558 0.657 1.00 96.31 74 GLY A C 1
ATOM 555 O O . GLY A 1 74 ? -2.698 5.338 1.845 1.00 96.31 74 GLY A O 1
ATOM 556 N N . PHE A 1 75 ? -1.823 6.663 0.260 1.00 95.44 75 PHE A N 1
ATOM 557 C CA . PHE A 1 75 ? -1.354 7.697 1.187 1.00 95.44 75 PHE A CA 1
ATOM 558 C C . PHE A 1 75 ? -2.506 8.364 1.934 1.00 95.44 75 PHE A C 1
ATOM 560 O O . PHE A 1 75 ? -2.441 8.497 3.153 1.00 95.44 75 PHE A O 1
ATOM 567 N N . GLN A 1 76 ? -3.593 8.716 1.241 1.00 96.56 76 GLN A N 1
ATOM 568 C CA . GLN A 1 76 ? -4.775 9.281 1.897 1.00 96.56 76 GLN A CA 1
ATOM 569 C C . GLN A 1 76 ? -5.411 8.287 2.876 1.00 96.56 76 GLN A C 1
ATOM 571 O O . GLN A 1 76 ? -5.823 8.671 3.971 1.00 96.56 76 GLN A O 1
ATOM 576 N N . ALA A 1 77 ? -5.448 6.996 2.529 1.00 96.81 77 ALA A N 1
ATOM 577 C CA . ALA A 1 77 ? -5.920 5.965 3.446 1.00 96.81 77 ALA A CA 1
ATOM 578 C C . ALA A 1 77 ? -5.017 5.868 4.684 1.00 96.81 77 ALA A C 1
ATOM 580 O O . ALA A 1 77 ? -5.532 5.856 5.799 1.00 96.81 77 ALA A O 1
ATOM 581 N N . SER A 1 78 ? -3.692 5.877 4.506 1.00 96.06 78 SER A N 1
ATOM 582 C CA . SER A 1 78 ? -2.731 5.878 5.616 1.00 96.06 78 SER A CA 1
ATOM 583 C C . SER A 1 78 ? -2.863 7.118 6.502 1.00 96.06 78 SER A C 1
ATOM 585 O O . SER A 1 78 ? -2.790 6.994 7.721 1.00 96.06 78 SER A O 1
ATOM 587 N N . ASN A 1 79 ? -3.102 8.297 5.927 1.00 95.44 79 ASN A N 1
ATOM 588 C CA . ASN A 1 79 ? -3.320 9.522 6.699 1.00 95.44 79 ASN A CA 1
ATOM 589 C C . ASN A 1 79 ? -4.565 9.405 7.586 1.00 95.44 79 ASN A C 1
ATOM 591 O O . ASN A 1 79 ? -4.499 9.734 8.767 1.00 95.44 79 ASN A O 1
ATOM 595 N N . LEU A 1 80 ? -5.667 8.843 7.069 1.00 95.06 80 LEU A N 1
ATOM 596 C CA . LEU A 1 80 ? -6.848 8.558 7.893 1.00 95.06 80 LEU A CA 1
ATOM 597 C C . LEU A 1 80 ? -6.542 7.568 9.022 1.00 95.06 80 LEU A C 1
ATOM 599 O O . LEU A 1 80 ? -7.094 7.707 10.115 1.00 95.06 80 LEU A O 1
ATOM 603 N N . VAL A 1 81 ? -5.690 6.565 8.775 1.00 94.25 81 VAL A N 1
ATOM 604 C CA . VAL A 1 81 ? -5.245 5.633 9.823 1.00 94.25 81 VAL A CA 1
ATOM 605 C C . VAL A 1 81 ? -4.496 6.373 10.924 1.00 94.25 81 VAL A C 1
ATOM 607 O O . VAL A 1 81 ? -4.824 6.192 12.095 1.00 94.25 81 VAL A O 1
ATOM 610 N N . GLU A 1 82 ? -3.544 7.230 10.568 1.00 92.94 82 GLU A N 1
ATOM 611 C CA . GLU A 1 82 ? -2.770 7.984 11.556 1.00 92.94 82 GLU A CA 1
ATOM 612 C C . GLU A 1 82 ? -3.604 9.034 12.301 1.00 92.94 82 GLU A C 1
ATOM 614 O O . GLU A 1 82 ? -3.381 9.256 13.488 1.00 92.94 82 GLU A O 1
ATOM 619 N N . GLU A 1 83 ? -4.608 9.632 11.663 1.00 94.31 83 GLU A N 1
ATOM 620 C CA . GLU A 1 83 ? -5.457 10.649 12.292 1.00 94.31 83 GLU A CA 1
ATOM 621 C C . GLU A 1 83 ? -6.526 10.045 13.221 1.00 94.31 83 GLU A C 1
ATOM 623 O O . GLU A 1 83 ? -6.759 10.542 14.327 1.00 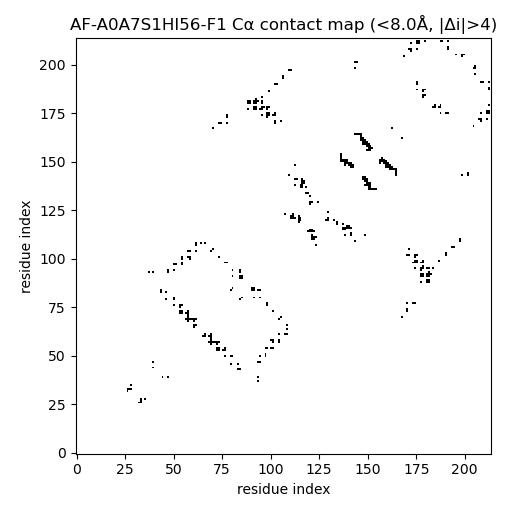94.31 83 GLU A O 1
ATOM 628 N N . TYR A 1 84 ? -7.174 8.954 12.797 1.00 94.06 84 TYR A N 1
ATOM 629 C CA . TYR A 1 84 ? -8.364 8.426 13.478 1.00 94.06 84 TYR A CA 1
ATOM 630 C C . TYR A 1 84 ? -8.160 7.071 14.151 1.00 94.06 84 TYR A C 1
ATOM 632 O O . TYR A 1 84 ? -8.861 6.772 15.116 1.00 94.06 84 TYR A O 1
ATOM 640 N N . PHE A 1 85 ? -7.228 6.250 13.667 1.00 92.62 85 PHE A N 1
ATOM 641 C CA . PHE A 1 85 ? -7.084 4.852 14.086 1.00 92.62 85 PHE A CA 1
ATOM 642 C C . PHE A 1 85 ? -5.767 4.558 14.812 1.00 92.62 85 PHE A C 1
ATOM 644 O O . PHE A 1 85 ? -5.516 3.411 15.152 1.00 92.62 85 PHE A O 1
ATOM 651 N N . SER A 1 86 ? -4.927 5.562 15.071 1.00 86.25 86 SER A N 1
ATOM 652 C CA . SER A 1 86 ? -3.607 5.400 15.700 1.00 86.25 86 SER A CA 1
ATOM 653 C C . SER A 1 86 ? -3.615 5.422 17.229 1.00 86.25 86 SER A C 1
ATOM 655 O O . SER A 1 86 ? -2.583 5.152 17.838 1.00 86.25 86 SER A O 1
ATOM 657 N N . ARG A 1 87 ? -4.758 5.747 17.847 1.00 85.12 87 ARG A N 1
ATOM 658 C CA . ARG A 1 87 ? -4.879 5.971 19.298 1.00 85.12 87 ARG A CA 1
ATOM 659 C C . ARG A 1 87 ? -4.622 4.710 20.114 1.00 85.12 87 ARG A C 1
ATOM 661 O O . ARG A 1 87 ? -4.056 4.791 21.198 1.00 85.12 87 ARG A O 1
ATOM 668 N N . THR A 1 88 ? -5.067 3.566 19.604 1.00 85.62 88 THR A N 1
ATOM 669 C CA . THR A 1 88 ? -4.881 2.253 20.221 1.00 85.62 88 THR A CA 1
ATOM 670 C C . THR A 1 88 ? -4.648 1.198 19.141 1.00 85.62 88 THR A C 1
ATOM 672 O O . THR A 1 88 ? -5.117 1.343 18.010 1.00 85.62 88 THR A O 1
ATOM 675 N N . ASP A 1 89 ? -3.986 0.094 19.488 1.00 82.62 89 ASP A N 1
ATOM 676 C CA . ASP A 1 89 ? -3.833 -1.041 18.565 1.00 82.62 89 ASP A CA 1
ATOM 677 C C . ASP A 1 89 ? -5.191 -1.642 18.166 1.00 82.62 89 ASP A C 1
ATOM 679 O O . ASP A 1 89 ? -5.399 -2.046 17.019 1.00 82.62 89 ASP A O 1
ATOM 683 N N . ALA A 1 90 ? -6.163 -1.611 19.083 1.00 84.81 90 ALA A N 1
ATOM 684 C CA . ALA A 1 90 ? -7.534 -2.029 18.813 1.00 84.81 90 ALA A CA 1
ATOM 685 C C . ALA A 1 90 ? -8.198 -1.188 17.707 1.00 84.81 90 ALA A C 1
ATOM 687 O O . ALA A 1 90 ? -8.970 -1.725 16.910 1.00 84.81 90 ALA A O 1
ATOM 688 N N . ASP A 1 91 ? -7.876 0.105 17.606 1.00 89.19 91 ASP A N 1
ATOM 689 C CA . ASP A 1 91 ? -8.407 0.964 16.547 1.00 89.19 91 ASP A CA 1
ATOM 690 C C . ASP A 1 91 ? -7.777 0.633 15.184 1.00 89.19 91 ASP A C 1
ATOM 692 O O . ASP A 1 91 ? -8.486 0.510 14.176 1.00 89.19 91 ASP A O 1
ATOM 696 N N . ARG A 1 92 ? -6.461 0.383 15.149 1.00 89.06 92 ARG A N 1
ATOM 697 C CA . ARG A 1 92 ? -5.750 -0.056 13.932 1.00 89.06 92 ARG A CA 1
ATOM 698 C C . ARG A 1 92 ? -6.277 -1.399 13.409 1.00 89.06 92 ARG A C 1
ATOM 700 O O . ARG A 1 92 ? -6.314 -1.620 12.193 1.00 89.06 92 ARG A O 1
ATOM 707 N N . ALA A 1 93 ? -6.779 -2.271 14.285 1.00 88.50 93 ALA A N 1
ATOM 708 C CA . ALA A 1 93 ? -7.370 -3.549 13.887 1.00 88.50 93 ALA A CA 1
ATOM 709 C C . ALA A 1 93 ? -8.583 -3.397 12.939 1.00 88.50 93 ALA A C 1
ATOM 711 O O . ALA A 1 93 ? -8.780 -4.240 12.055 1.00 88.50 93 ALA A O 1
ATOM 712 N N . TYR A 1 94 ? -9.365 -2.310 13.040 1.00 90.94 94 TYR A N 1
ATOM 713 C CA . TYR A 1 94 ? -10.528 -2.076 12.163 1.00 90.94 94 TYR A CA 1
ATOM 714 C C . TYR A 1 94 ? -10.146 -1.814 10.701 1.00 90.94 94 TYR A C 1
ATOM 716 O O . TYR A 1 94 ? -10.937 -2.090 9.789 1.00 90.94 94 TYR A O 1
ATOM 724 N N . VAL A 1 95 ? -8.947 -1.280 10.472 1.00 93.75 95 VAL A N 1
ATOM 725 C CA . VAL A 1 95 ? -8.435 -0.899 9.147 1.00 93.75 95 VAL A CA 1
ATOM 726 C C . VAL A 1 95 ? -7.417 -1.898 8.595 1.00 93.75 95 VAL A C 1
ATOM 728 O O . VAL A 1 95 ? -7.161 -1.889 7.391 1.00 93.75 95 VAL A O 1
ATOM 731 N N . ALA A 1 96 ? -6.932 -2.833 9.420 1.00 92.75 96 ALA A N 1
ATOM 732 C CA . ALA A 1 96 ? -5.927 -3.844 9.077 1.00 92.75 96 ALA A CA 1
ATOM 733 C C . ALA A 1 96 ? -6.191 -4.575 7.748 1.00 92.75 96 ALA A C 1
ATOM 735 O O . ALA A 1 96 ? -5.282 -4.778 6.947 1.00 92.75 96 ALA A O 1
ATOM 736 N N . SER A 1 97 ? -7.444 -4.956 7.470 1.00 92.50 97 SER A N 1
ATOM 737 C CA . SER A 1 97 ? -7.785 -5.639 6.211 1.00 92.50 97 SER A CA 1
ATOM 738 C C . SER A 1 97 ? -7.670 -4.741 4.978 1.00 92.50 97 SER A C 1
ATOM 740 O O . SER A 1 97 ? -7.376 -5.236 3.890 1.00 92.50 97 SER A O 1
ATOM 742 N N . GLY A 1 98 ? -7.966 -3.449 5.127 1.00 94.75 98 GLY A N 1
ATOM 743 C CA . GLY A 1 98 ? -7.846 -2.484 4.039 1.00 94.75 98 GLY A CA 1
ATOM 744 C C . GLY A 1 98 ? -6.390 -2.106 3.800 1.00 94.75 98 GLY A C 1
ATOM 745 O O . GLY A 1 98 ? -5.945 -2.132 2.660 1.00 94.75 98 GLY A O 1
ATOM 746 N N . MET A 1 99 ? -5.629 -1.905 4.877 1.00 96.12 99 MET A N 1
ATOM 747 C CA . MET A 1 99 ? -4.188 -1.658 4.808 1.00 96.12 99 MET A CA 1
ATOM 748 C C . MET A 1 99 ? -3.425 -2.837 4.197 1.00 96.12 99 MET A C 1
ATOM 750 O O . MET A 1 99 ? -2.537 -2.634 3.377 1.00 96.12 99 MET A O 1
ATOM 754 N N . ARG A 1 100 ? -3.841 -4.078 4.480 1.00 95.44 100 ARG A N 1
ATOM 755 C CA . ARG A 1 100 ? -3.342 -5.252 3.751 1.00 95.44 100 ARG A CA 1
ATOM 756 C C . ARG A 1 100 ? -3.564 -5.134 2.240 1.00 95.44 100 ARG A C 1
ATOM 758 O O . ARG A 1 100 ? -2.661 -5.442 1.478 1.00 95.44 100 ARG A O 1
ATOM 765 N N . SER A 1 101 ? -4.756 -4.710 1.811 1.00 96.00 101 SER A N 1
ATOM 766 C CA . SER A 1 101 ? -5.052 -4.578 0.375 1.00 96.00 101 SER A CA 1
ATOM 767 C C . SER A 1 101 ? -4.179 -3.509 -0.285 1.00 96.00 101 SER A C 1
ATOM 769 O O . SER A 1 101 ? -3.715 -3.723 -1.392 1.00 96.00 101 SER A O 1
ATOM 771 N N . ILE A 1 102 ? -3.921 -2.393 0.404 1.00 96.88 102 ILE A N 1
ATOM 772 C CA . ILE A 1 102 ? -3.017 -1.345 -0.095 1.00 96.88 102 ILE A CA 1
ATOM 773 C C . ILE A 1 102 ? -1.584 -1.879 -0.205 1.00 96.88 102 ILE A C 1
ATOM 775 O O . ILE A 1 102 ? -0.924 -1.640 -1.209 1.00 96.88 102 ILE A O 1
ATOM 779 N N . ALA A 1 103 ? -1.108 -2.639 0.787 1.00 95.12 103 ALA A N 1
ATOM 780 C CA . ALA A 1 103 ? 0.207 -3.270 0.703 1.00 95.12 103 ALA A CA 1
ATOM 781 C C . ALA A 1 103 ? 0.305 -4.235 -0.489 1.00 95.12 103 ALA A C 1
ATOM 783 O O . ALA A 1 103 ? 1.295 -4.207 -1.213 1.00 95.12 103 ALA A O 1
ATOM 784 N N . GLU A 1 104 ? -0.726 -5.053 -0.723 1.00 94.00 104 GLU A N 1
ATOM 785 C CA . GLU A 1 104 ? -0.808 -5.925 -1.901 1.00 94.00 104 GLU A CA 1
ATOM 786 C C . GLU A 1 104 ? -0.755 -5.108 -3.207 1.00 94.00 104 GLU A C 1
ATOM 788 O O . GLU A 1 104 ? 0.057 -5.430 -4.070 1.00 94.00 104 GLU A O 1
ATOM 793 N N . ASP A 1 105 ? -1.519 -4.012 -3.315 1.00 93.62 105 ASP A N 1
ATOM 794 C CA . ASP A 1 105 ? -1.524 -3.131 -4.494 1.00 93.62 105 ASP A CA 1
ATOM 795 C C . ASP A 1 105 ? -0.141 -2.495 -4.765 1.00 93.62 105 ASP A C 1
ATOM 797 O O . ASP A 1 105 ? 0.274 -2.379 -5.921 1.00 93.62 105 ASP A O 1
ATOM 801 N N . VAL A 1 106 ? 0.585 -2.090 -3.714 1.00 91.75 106 VAL A N 1
ATOM 802 C CA . VAL A 1 106 ? 1.943 -1.523 -3.826 1.00 91.75 106 VAL A CA 1
ATOM 803 C C . VAL A 1 106 ? 2.946 -2.578 -4.292 1.00 91.75 106 VAL A C 1
ATOM 805 O O . VAL A 1 106 ? 3.755 -2.302 -5.176 1.00 91.75 106 VAL A O 1
ATOM 808 N N . LEU A 1 107 ? 2.892 -3.791 -3.737 1.00 90.88 107 LEU A N 1
ATOM 809 C CA . LEU A 1 107 ? 3.779 -4.886 -4.146 1.00 90.88 107 LEU A CA 1
ATOM 810 C C . LEU A 1 107 ? 3.492 -5.328 -5.585 1.00 90.88 107 LEU A C 1
ATOM 812 O O . LEU A 1 107 ? 4.426 -5.581 -6.342 1.00 90.88 107 LEU A O 1
ATOM 816 N N . ASP A 1 108 ? 2.218 -5.357 -5.980 1.00 90.12 108 ASP A N 1
ATOM 817 C CA . ASP A 1 108 ? 1.798 -5.649 -7.352 1.00 90.12 108 ASP A CA 1
ATOM 818 C C . ASP A 1 108 ? 2.327 -4.598 -8.338 1.00 90.12 108 ASP A C 1
ATOM 820 O O . ASP A 1 108 ? 2.789 -4.962 -9.418 1.00 90.12 108 ASP A O 1
ATOM 824 N N . MET A 1 109 ? 2.318 -3.312 -7.965 1.00 87.50 109 MET A N 1
ATOM 825 C CA . MET A 1 109 ? 2.945 -2.247 -8.757 1.00 87.50 109 MET A CA 1
ATOM 826 C C . MET A 1 109 ? 4.453 -2.475 -8.906 1.00 87.50 109 MET A C 1
ATOM 828 O O . MET A 1 109 ? 4.956 -2.426 -10.026 1.00 87.50 109 MET A O 1
ATOM 832 N N . ILE A 1 110 ? 5.173 -2.740 -7.810 1.00 86.12 110 ILE A N 1
ATOM 833 C CA . ILE A 1 110 ? 6.630 -2.962 -7.844 1.00 86.12 110 ILE A CA 1
ATOM 834 C C . ILE A 1 110 ? 6.968 -4.154 -8.750 1.00 86.12 110 ILE A C 1
ATOM 836 O O . ILE A 1 110 ? 7.819 -4.038 -9.630 1.00 86.12 110 ILE A O 1
ATOM 840 N N . GLU A 1 111 ? 6.260 -5.275 -8.597 1.00 86.50 111 GLU A N 1
ATOM 841 C CA . GLU A 1 111 ? 6.444 -6.460 -9.441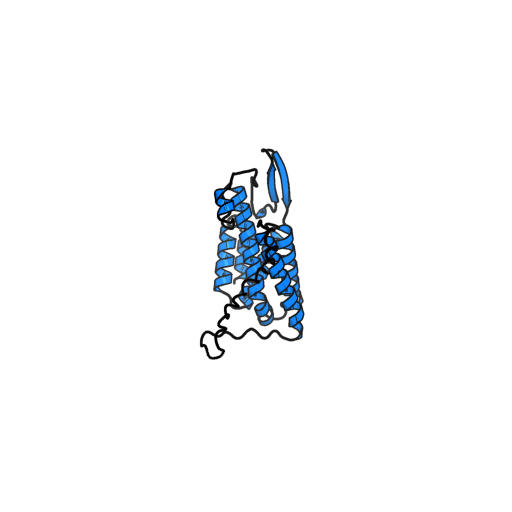 1.00 86.50 111 GLU A CA 1
ATOM 842 C C . GLU A 1 111 ? 6.127 -6.208 -10.909 1.00 86.50 111 GLU A C 1
ATOM 844 O O . GLU A 1 111 ? 6.807 -6.749 -11.784 1.00 86.50 111 GLU A O 1
ATOM 849 N N . HIS A 1 112 ? 5.082 -5.426 -11.184 1.00 83.25 112 HIS A N 1
ATOM 850 C CA . HIS A 1 112 ? 4.698 -5.082 -12.544 1.00 83.25 112 HIS A CA 1
ATOM 851 C C . HIS A 1 112 ? 5.797 -4.272 -13.220 1.00 83.25 112 HIS A C 1
ATOM 853 O O . HIS A 1 112 ? 6.262 -4.646 -14.291 1.00 83.25 112 HIS A O 1
ATOM 859 N N . VAL A 1 113 ? 6.261 -3.215 -12.558 1.00 79.69 113 VAL A N 1
ATOM 860 C CA . VAL A 1 113 ? 7.304 -2.338 -13.093 1.00 79.69 113 VAL A CA 1
ATOM 861 C C . VAL A 1 113 ? 8.619 -3.098 -13.268 1.00 79.69 113 VAL A C 1
ATOM 863 O O . VAL A 1 113 ? 9.274 -2.947 -14.298 1.00 79.69 113 VAL A O 1
ATOM 866 N N . GLN A 1 114 ? 8.992 -3.953 -12.312 1.00 80.62 114 GLN A N 1
ATOM 867 C CA . GLN A 1 114 ? 10.180 -4.797 -12.438 1.00 80.62 114 GLN A CA 1
ATOM 868 C C . GLN A 1 114 ? 10.059 -5.773 -13.618 1.00 80.62 114 GLN A C 1
ATOM 870 O O . GLN A 1 114 ? 11.007 -5.941 -14.380 1.00 80.62 114 GLN A O 1
ATOM 875 N N . ALA A 1 115 ? 8.893 -6.397 -13.803 1.00 79.56 115 ALA A N 1
ATOM 876 C CA . ALA A 1 115 ? 8.653 -7.296 -14.927 1.00 79.56 115 ALA A CA 1
ATOM 877 C C . ALA A 1 115 ? 8.765 -6.580 -16.275 1.00 79.56 115 ALA A C 1
ATOM 879 O O . ALA A 1 115 ? 9.431 -7.077 -17.183 1.00 79.56 115 ALA A O 1
ATOM 880 N N . GLU A 1 116 ? 8.162 -5.397 -16.390 1.00 76.50 116 GLU A N 1
ATOM 881 C CA . GLU A 1 116 ? 8.279 -4.589 -17.600 1.00 76.50 116 GLU A CA 1
ATOM 882 C C . GLU A 1 116 ? 9.733 -4.150 -17.848 1.00 76.50 116 GLU A C 1
ATOM 884 O O . GLU A 1 116 ? 10.165 -4.147 -18.999 1.00 76.50 116 GLU A O 1
ATOM 889 N N . ALA A 1 117 ? 10.507 -3.863 -16.790 1.00 74.38 117 ALA A N 1
ATOM 890 C CA . ALA A 1 117 ? 11.930 -3.525 -16.889 1.00 74.38 117 ALA A CA 1
ATOM 891 C C . ALA A 1 117 ? 12.800 -4.691 -17.382 1.00 74.38 117 ALA A C 1
ATOM 893 O O . ALA A 1 117 ? 13.741 -4.513 -18.155 1.00 74.38 117 ALA A O 1
ATOM 894 N N . GLU A 1 118 ? 12.455 -5.905 -16.966 1.00 75.69 118 GLU A N 1
ATOM 895 C CA . GLU A 1 118 ? 13.114 -7.151 -17.361 1.00 75.69 118 GLU A CA 1
ATOM 896 C C . GLU A 1 118 ? 12.600 -7.690 -18.715 1.00 75.69 118 GLU A C 1
ATOM 898 O O . GLU A 1 118 ? 12.962 -8.797 -19.112 1.00 75.69 118 GLU A O 1
ATOM 903 N N . ASN A 1 119 ? 11.766 -6.925 -19.440 1.00 74.31 119 ASN A N 1
ATOM 904 C CA . ASN A 1 119 ? 11.112 -7.326 -20.696 1.00 74.31 119 ASN A CA 1
ATOM 905 C C . ASN A 1 119 ? 10.366 -8.667 -20.598 1.00 74.31 119 ASN A C 1
ATOM 907 O O . ASN A 1 119 ? 10.335 -9.458 -21.546 1.00 74.31 119 ASN A O 1
ATOM 911 N N . ARG A 1 120 ? 9.758 -8.933 -19.441 1.00 76.12 120 ARG A N 1
ATOM 912 C CA . ARG A 1 120 ? 8.939 -10.121 -19.208 1.00 76.12 120 ARG A CA 1
ATOM 913 C C . ARG A 1 120 ? 7.483 -9.729 -18.963 1.00 76.12 120 ARG A C 1
ATOM 915 O O . ARG A 1 120 ? 7.204 -8.663 -18.413 1.00 76.12 120 ARG A O 1
ATOM 922 N N . PRO A 1 121 ? 6.524 -10.602 -19.309 1.00 72.19 121 PRO A N 1
ATOM 923 C CA . PRO A 1 121 ? 5.125 -10.338 -19.023 1.00 72.19 121 PRO A CA 1
ATOM 924 C C . PRO A 1 121 ? 4.911 -10.187 -17.505 1.00 72.19 121 PRO A C 1
ATOM 926 O O . PRO A 1 121 ? 5.362 -11.047 -16.736 1.00 72.19 121 PRO A O 1
ATOM 929 N N . PRO A 1 122 ? 4.199 -9.140 -17.052 1.00 75.25 122 PRO A N 1
ATOM 930 C CA . PRO A 1 122 ? 3.919 -8.959 -15.638 1.00 75.25 122 PRO A CA 1
ATOM 931 C C . PRO A 1 122 ? 3.139 -10.140 -15.047 1.00 75.25 122 PRO A C 1
ATOM 933 O O . PRO A 1 122 ? 2.179 -10.620 -15.661 1.00 75.25 122 PRO A O 1
ATOM 936 N N . PRO A 1 123 ? 3.478 -10.595 -13.828 1.00 72.75 123 PRO A N 1
ATOM 937 C CA . PRO A 1 123 ? 2.774 -11.699 -13.176 1.00 72.75 123 PRO A CA 1
ATOM 938 C C . PRO A 1 123 ? 1.326 -11.333 -12.822 1.00 72.75 123 PRO A C 1
ATOM 940 O O . PRO A 1 123 ? 0.494 -12.214 -12.626 1.00 72.75 123 PRO A O 1
ATOM 943 N N . THR A 1 124 ? 1.001 -10.042 -12.792 1.00 71.25 124 THR A N 1
ATOM 944 C CA . THR A 1 124 ? -0.348 -9.512 -12.566 1.00 71.25 124 THR A CA 1
ATOM 945 C C . THR A 1 124 ? -1.128 -9.260 -13.861 1.00 71.25 124 THR A C 1
ATOM 947 O O . THR A 1 124 ? -2.327 -8.997 -13.801 1.00 71.25 124 THR A O 1
ATOM 950 N N . ALA A 1 125 ? -0.490 -9.379 -15.034 1.00 70.19 125 ALA A N 1
ATOM 951 C CA . ALA A 1 125 ? -1.148 -9.180 -16.324 1.00 70.19 125 ALA A CA 1
ATOM 952 C C . ALA A 1 125 ? -2.146 -10.307 -16.628 1.00 70.19 125 ALA A C 1
ATOM 954 O O . ALA A 1 125 ? -1.894 -11.482 -16.319 1.00 70.19 125 ALA A O 1
ATOM 955 N N . ALA A 1 126 ? -3.258 -9.951 -17.272 1.00 73.31 126 ALA A N 1
ATOM 956 C CA . ALA A 1 126 ? -4.269 -10.895 -17.731 1.00 73.31 126 ALA A CA 1
ATOM 957 C C . ALA A 1 126 ? -3.705 -11.821 -18.820 1.00 73.31 126 ALA A C 1
ATOM 959 O O . ALA A 1 126 ? -2.772 -11.467 -19.538 1.00 73.31 126 ALA A O 1
ATOM 960 N N . LEU A 1 127 ? -4.294 -13.009 -18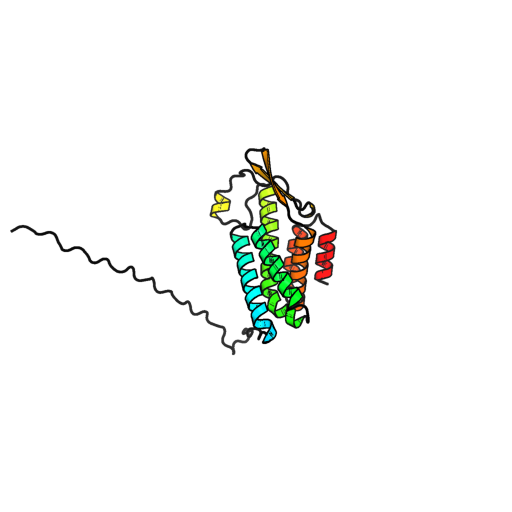.985 1.00 73.62 127 LEU A N 1
ATOM 961 C CA . LEU A 1 127 ? -3.811 -14.012 -19.943 1.00 73.62 127 LEU A CA 1
ATOM 962 C C . LEU A 1 127 ? -3.673 -13.451 -21.371 1.00 73.62 127 LEU A C 1
ATOM 964 O O . LEU A 1 127 ? -2.652 -13.677 -22.013 1.00 73.62 127 LEU A O 1
ATOM 968 N N . ALA A 1 128 ? -4.655 -12.667 -21.825 1.00 70.69 128 ALA A N 1
ATOM 969 C CA . ALA A 1 128 ? -4.628 -12.015 -23.134 1.00 70.69 128 ALA A CA 1
ATOM 970 C C . ALA A 1 128 ? -3.466 -11.012 -23.272 1.00 70.69 128 ALA A C 1
ATOM 972 O O . ALA A 1 128 ? -2.817 -10.947 -24.311 1.00 70.69 128 ALA A O 1
ATOM 973 N N . GLU A 1 129 ? -3.156 -10.274 -22.205 1.00 68.81 129 GLU A N 1
ATOM 974 C CA . GLU A 1 129 ? -2.046 -9.315 -22.179 1.00 68.81 129 GLU A CA 1
ATOM 975 C C . GLU A 1 129 ? -0.690 -10.023 -22.183 1.00 68.81 129 GLU A C 1
ATOM 977 O O . GLU A 1 129 ? 0.249 -9.532 -22.800 1.00 68.81 129 GLU A O 1
ATOM 982 N N . ARG A 1 130 ? -0.587 -11.196 -21.540 1.00 70.00 130 ARG A N 1
ATOM 983 C CA . ARG A 1 130 ? 0.625 -12.029 -21.583 1.00 70.00 130 ARG A CA 1
ATOM 984 C C . ARG A 1 130 ? 0.848 -12.638 -22.963 1.00 70.00 130 ARG A C 1
ATOM 986 O O . ARG A 1 130 ? 1.976 -12.663 -23.436 1.00 70.00 130 ARG A O 1
ATOM 993 N N . GLN A 1 131 ? -0.216 -13.122 -23.603 1.00 69.38 131 GLN A N 1
ATOM 994 C CA . GLN A 1 131 ? -0.154 -13.728 -24.939 1.00 69.38 131 GLN A CA 1
ATOM 995 C C . GLN A 1 131 ? 0.143 -12.695 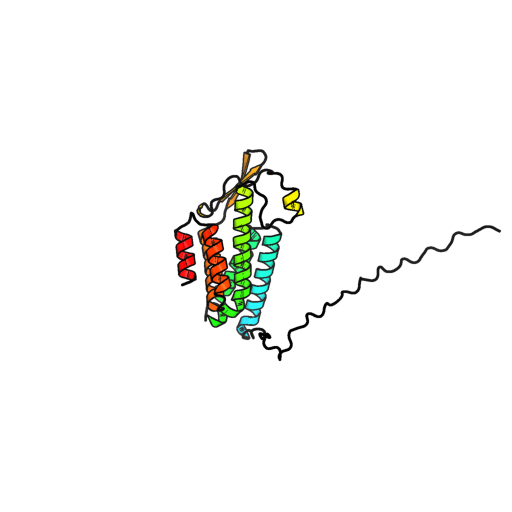-26.033 1.00 69.38 131 GLN A C 1
ATOM 997 O O . GLN A 1 131 ? 0.829 -13.009 -27.000 1.00 69.38 131 GLN A O 1
ATOM 1002 N N . GLY A 1 132 ? -0.337 -11.460 -25.861 1.00 63.28 132 GLY A N 1
ATOM 1003 C CA . GLY A 1 132 ? -0.034 -10.323 -26.731 1.00 63.28 132 GLY A CA 1
ATOM 1004 C C . GLY A 1 132 ? 1.190 -9.510 -26.304 1.00 63.28 132 GLY A C 1
ATOM 1005 O O . GLY A 1 132 ? 1.413 -8.436 -26.865 1.00 63.28 132 GLY A O 1
ATOM 1006 N N . HIS A 1 133 ? 1.960 -9.972 -25.309 1.00 63.50 133 HIS A N 1
ATOM 1007 C CA . HIS A 1 133 ? 3.118 -9.243 -24.803 1.00 63.50 133 HIS A CA 1
ATOM 1008 C C . HIS A 1 133 ? 4.228 -9.229 -25.857 1.00 63.50 133 HIS A C 1
ATOM 1010 O O . HIS A 1 133 ? 5.052 -10.133 -25.961 1.00 63.50 133 HIS A O 1
ATOM 1016 N N . SER A 1 134 ? 4.236 -8.175 -26.660 1.00 58.59 134 SER A N 1
ATOM 1017 C CA . SER A 1 134 ? 5.389 -7.761 -27.442 1.00 58.59 134 SER A CA 1
ATOM 1018 C C . SER A 1 134 ? 6.199 -6.833 -26.544 1.00 58.59 134 SER A C 1
ATOM 1020 O O . SER A 1 134 ? 5.610 -5.925 -25.956 1.00 58.59 134 SER A O 1
ATOM 1022 N N . ALA A 1 135 ? 7.511 -7.065 -26.417 1.00 55.75 135 ALA A N 1
ATOM 1023 C CA . ALA A 1 135 ? 8.450 -6.185 -25.717 1.00 55.75 135 ALA A CA 1
ATOM 1024 C C . ALA A 1 135 ? 8.505 -4.813 -26.422 1.00 55.75 135 ALA A C 1
ATOM 1026 O O . ALA A 1 135 ? 9.433 -4.485 -27.155 1.00 55.75 135 ALA A O 1
ATOM 1027 N N . ARG A 1 136 ? 7.429 -4.037 -26.298 1.00 52.78 136 ARG A N 1
ATOM 1028 C CA . ARG A 1 136 ? 7.257 -2.716 -26.889 1.00 52.78 136 ARG A CA 1
ATOM 1029 C C . ARG A 1 136 ? 7.650 -1.709 -25.826 1.00 52.78 136 ARG A C 1
ATOM 1031 O O . ARG A 1 136 ? 6.853 -1.450 -24.934 1.00 52.78 136 ARG A O 1
ATOM 1038 N N . GLY A 1 137 ? 8.866 -1.172 -25.926 1.00 52.91 137 GLY A N 1
ATOM 1039 C CA . GLY A 1 137 ? 9.273 0.058 -25.233 1.00 52.91 137 GLY A CA 1
ATOM 1040 C C . GLY A 1 137 ? 8.914 0.105 -23.746 1.00 52.91 137 GLY A C 1
ATOM 1041 O O . GLY A 1 137 ? 8.323 1.076 -23.277 1.00 52.91 137 GLY A O 1
ATOM 1042 N N . GLY A 1 138 ? 9.217 -0.965 -23.009 1.00 52.91 138 GLY A N 1
ATOM 1043 C CA . GLY A 1 138 ? 9.052 -0.982 -21.560 1.00 52.91 138 GLY A CA 1
ATOM 1044 C C . GLY A 1 138 ? 10.034 -0.030 -20.870 1.00 52.91 138 GLY A C 1
ATOM 1045 O O . GLY A 1 138 ? 10.913 0.570 -21.514 1.00 52.91 138 GLY A O 1
ATOM 1046 N N . PRO A 1 139 ? 9.915 0.146 -19.546 1.00 55.75 139 PRO A N 1
ATOM 1047 C CA . PRO A 1 139 ? 11.015 0.678 -18.784 1.00 55.75 139 PRO A CA 1
ATOM 1048 C C . PRO A 1 139 ? 12.302 -0.116 -19.047 1.00 55.75 139 PRO A C 1
ATOM 1050 O O . PRO A 1 139 ? 12.251 -1.312 -19.280 1.00 55.75 139 PRO A O 1
ATOM 1053 N N . VAL A 1 140 ? 13.461 0.545 -19.084 1.00 60.81 140 VAL A N 1
ATOM 1054 C CA . VAL A 1 140 ? 14.751 -0.137 -19.375 1.00 60.81 140 VAL A CA 1
ATOM 1055 C C . VAL A 1 140 ? 15.534 -0.432 -18.097 1.00 60.81 140 VAL A C 1
ATOM 1057 O O . VAL A 1 140 ? 16.372 -1.326 -18.061 1.00 60.81 140 VAL A O 1
ATOM 1060 N N . ALA A 1 141 ? 15.266 0.323 -17.035 1.00 63.62 141 ALA A N 1
ATOM 1061 C CA . ALA A 1 141 ? 15.881 0.135 -15.734 1.00 63.62 141 ALA A CA 1
ATOM 1062 C C . ALA A 1 141 ? 14.869 0.487 -14.646 1.00 63.62 141 ALA A C 1
ATOM 1064 O O . ALA A 1 141 ? 14.237 1.547 -14.691 1.00 63.62 141 ALA A O 1
ATOM 1065 N N . PHE A 1 142 ? 14.744 -0.409 -13.674 1.00 70.50 142 PHE A N 1
ATOM 1066 C CA . PHE A 1 142 ? 14.004 -0.188 -12.446 1.00 70.50 142 PHE A CA 1
ATOM 1067 C C . PHE A 1 142 ? 14.898 -0.576 -11.278 1.00 70.50 142 PHE A C 1
ATOM 1069 O O . PHE A 1 142 ? 15.330 -1.722 -11.175 1.00 70.50 142 PHE A O 1
ATOM 1076 N N . ARG A 1 143 ? 15.147 0.380 -10.387 1.00 70.44 143 ARG A N 1
ATOM 1077 C CA . ARG A 1 143 ? 15.678 0.109 -9.058 1.00 70.44 143 ARG A CA 1
ATOM 1078 C C . ARG A 1 143 ? 14.823 0.867 -8.063 1.00 70.44 143 ARG A C 1
ATOM 1080 O O . ARG A 1 143 ? 14.625 2.073 -8.209 1.00 70.44 143 ARG A O 1
ATOM 1087 N N . PHE A 1 144 ? 14.308 0.158 -7.061 1.00 72.62 144 PHE A N 1
ATOM 1088 C CA . PHE A 1 144 ? 13.379 0.749 -6.103 1.00 72.62 144 PHE A CA 1
ATOM 1089 C C . PHE A 1 144 ? 13.977 1.970 -5.385 1.00 72.62 144 PHE A C 1
ATOM 1091 O O . PHE A 1 144 ? 13.325 3.004 -5.260 1.00 72.62 144 PHE A O 1
ATOM 1098 N N . THR A 1 145 ? 15.251 1.878 -4.993 1.00 72.12 145 THR A N 1
ATOM 1099 C CA . THR A 1 145 ? 15.997 2.941 -4.299 1.00 72.12 145 THR A CA 1
ATOM 1100 C C . THR A 1 145 ? 16.147 4.218 -5.111 1.00 72.12 145 THR A C 1
ATOM 1102 O O . THR A 1 145 ? 16.293 5.293 -4.536 1.00 72.12 145 THR A O 1
ATOM 1105 N N . ASP A 1 146 ? 16.133 4.112 -6.440 1.00 70.75 146 ASP A N 1
ATOM 1106 C CA . ASP A 1 146 ? 16.424 5.242 -7.317 1.00 70.75 146 ASP A CA 1
ATOM 1107 C C . ASP A 1 146 ? 15.186 6.131 -7.494 1.00 70.75 146 ASP A C 1
ATOM 1109 O O . ASP A 1 146 ? 15.311 7.269 -7.941 1.00 70.75 146 ASP A O 1
ATOM 1113 N N . GLY A 1 147 ? 13.989 5.635 -7.144 1.00 68.81 147 GLY A N 1
ATOM 1114 C CA . GLY A 1 147 ? 12.739 6.400 -7.200 1.00 68.81 147 GLY A CA 1
ATOM 1115 C C . GLY A 1 147 ? 12.353 6.866 -8.605 1.00 68.81 147 GLY A C 1
ATOM 1116 O O . GLY A 1 147 ? 11.535 7.773 -8.757 1.00 68.81 147 GLY A O 1
ATOM 1117 N N . ILE A 1 148 ? 12.956 6.287 -9.648 1.00 65.62 148 ILE A N 1
ATOM 1118 C CA . ILE A 1 148 ? 12.753 6.681 -11.042 1.00 65.62 148 ILE A CA 1
ATOM 1119 C C . ILE A 1 148 ? 12.432 5.445 -11.884 1.00 65.62 148 ILE A C 1
ATOM 1121 O O . ILE A 1 148 ? 13.135 4.438 -11.838 1.00 65.62 148 ILE A O 1
ATOM 1125 N N . MET A 1 149 ? 11.382 5.548 -12.697 1.00 67.94 149 MET A N 1
ATOM 1126 C CA . MET A 1 149 ? 10.987 4.555 -13.697 1.00 67.94 149 MET A CA 1
ATOM 1127 C C . MET A 1 149 ? 11.183 5.169 -15.086 1.00 67.94 149 MET A C 1
ATOM 1129 O O . MET A 1 149 ? 10.415 6.042 -15.485 1.00 67.94 149 MET A O 1
ATOM 1133 N N . TYR A 1 150 ? 12.220 4.762 -15.821 1.00 59.81 150 TYR A N 1
ATOM 1134 C CA . TYR A 1 150 ? 12.542 5.329 -17.140 1.00 59.81 150 TYR A CA 1
ATOM 1135 C C . TYR A 1 150 ? 11.804 4.601 -18.255 1.00 59.81 150 TYR A C 1
ATOM 1137 O O . TYR A 1 150 ? 12.107 3.437 -18.463 1.00 59.81 150 TYR A O 1
ATOM 1145 N N . ARG A 1 151 ? 10.935 5.271 -19.020 1.00 62.12 151 ARG A N 1
ATOM 1146 C CA . ARG A 1 151 ? 10.224 4.703 -20.182 1.00 62.12 151 ARG A CA 1
ATOM 1147 C C . ARG A 1 151 ? 10.961 5.000 -21.493 1.00 62.12 151 ARG A C 1
ATOM 1149 O O . ARG A 1 151 ? 11.461 6.115 -21.687 1.00 62.12 151 ARG A O 1
ATOM 1156 N N . THR A 1 152 ? 10.971 4.037 -22.418 1.00 53.25 152 THR A N 1
ATOM 1157 C CA . THR A 1 152 ? 11.475 4.248 -23.786 1.00 53.25 152 THR A CA 1
ATOM 1158 C C . THR A 1 152 ? 10.365 4.161 -24.826 1.00 53.25 152 THR A C 1
ATOM 1160 O O . THR A 1 152 ? 9.493 3.307 -24.741 1.00 53.25 152 THR A O 1
ATOM 1163 N N . VAL A 1 153 ? 10.403 5.046 -25.822 1.00 56.44 153 VAL A N 1
ATOM 1164 C CA . VAL A 1 153 ? 9.586 4.943 -27.041 1.00 56.44 153 VAL A CA 1
ATOM 1165 C C . VAL A 1 153 ? 10.568 4.894 -28.208 1.00 56.44 153 VAL A C 1
ATOM 1167 O O . VAL A 1 153 ? 11.460 5.737 -28.296 1.00 56.44 153 VAL A O 1
ATOM 1170 N N . ASP A 1 154 ? 10.471 3.856 -29.040 1.00 54.34 154 ASP A N 1
ATOM 1171 C CA . ASP A 1 154 ? 11.328 3.645 -30.219 1.00 54.34 154 ASP A CA 1
ATOM 1172 C C . ASP A 1 154 ? 12.844 3.704 -29.932 1.00 54.34 154 ASP A C 1
ATOM 1174 O O . ASP A 1 154 ? 13.628 4.263 -30.695 1.00 54.34 154 ASP A O 1
ATOM 1178 N N . GLY A 1 155 ? 13.273 3.145 -28.794 1.00 49.31 155 GLY A N 1
ATOM 1179 C CA . GLY A 1 155 ? 14.687 3.089 -28.396 1.00 49.31 155 GLY A CA 1
ATOM 1180 C C . GLY A 1 155 ? 15.249 4.391 -27.812 1.00 49.31 155 GLY A C 1
ATOM 1181 O O . GLY A 1 155 ? 16.387 4.405 -27.345 1.00 49.31 155 GLY A O 1
ATOM 1182 N N . ASN A 1 156 ? 14.452 5.462 -27.762 1.00 44.69 156 ASN A N 1
ATOM 1183 C CA . ASN A 1 156 ? 14.834 6.734 -27.159 1.00 44.69 156 ASN A CA 1
ATOM 1184 C C . ASN A 1 156 ? 14.250 6.882 -25.749 1.00 44.69 156 ASN A C 1
ATOM 1186 O O . ASN A 1 156 ? 13.133 6.450 -25.462 1.00 44.69 156 ASN A O 1
ATOM 1190 N N . ARG A 1 157 ? 15.008 7.519 -24.846 1.00 54.34 157 ARG A N 1
ATOM 1191 C CA . ARG A 1 157 ? 14.514 7.903 -23.513 1.00 54.34 157 ARG A CA 1
ATOM 1192 C C . ARG A 1 157 ? 13.538 9.064 -23.675 1.00 54.34 157 ARG A C 1
ATOM 1194 O O . ARG A 1 157 ? 13.960 10.160 -24.029 1.00 54.34 157 ARG A O 1
ATOM 1201 N N . CYS A 1 158 ? 12.256 8.825 -23.413 1.00 55.09 158 CYS A N 1
ATOM 1202 C CA . CYS A 1 158 ? 11.214 9.824 -23.671 1.00 55.09 158 CYS A CA 1
ATOM 1203 C C . CYS A 1 158 ? 10.618 10.392 -22.383 1.00 55.09 158 CYS A C 1
ATOM 1205 O O . CYS A 1 158 ? 10.499 11.604 -22.262 1.00 55.09 158 CYS A O 1
ATOM 1207 N N . ASN A 1 159 ? 10.275 9.532 -21.415 1.00 58.88 159 ASN A N 1
ATOM 1208 C CA . ASN A 1 159 ? 9.570 9.915 -20.189 1.00 58.88 159 ASN A CA 1
ATOM 1209 C C . ASN A 1 159 ? 10.083 9.137 -18.979 1.00 58.88 159 ASN A C 1
ATOM 1211 O O . ASN A 1 159 ? 10.655 8.057 -19.113 1.00 58.88 159 ASN A O 1
ATOM 1215 N N . HIS A 1 160 ? 9.854 9.675 -17.786 1.00 61.50 160 HIS A N 1
ATOM 1216 C CA . HIS A 1 160 ? 10.091 8.950 -16.550 1.00 61.50 160 HIS A CA 1
ATOM 1217 C C . HIS A 1 160 ? 9.052 9.328 -15.503 1.00 61.50 160 HIS A C 1
ATOM 1219 O O . HIS A 1 160 ? 8.701 10.499 -15.371 1.00 61.50 160 HIS A O 1
ATOM 1225 N N . ASP A 1 161 ? 8.598 8.335 -14.751 1.00 64.25 161 ASP A N 1
ATOM 1226 C CA . ASP A 1 161 ? 7.802 8.574 -13.556 1.00 64.25 161 ASP A CA 1
ATOM 1227 C C . ASP A 1 161 ? 8.748 8.600 -12.362 1.00 64.25 161 ASP A C 1
ATOM 1229 O O . ASP A 1 161 ? 9.629 7.745 -12.238 1.00 64.25 161 ASP A O 1
ATOM 1233 N N . ARG A 1 162 ? 8.577 9.591 -11.487 1.00 68.06 162 ARG A N 1
ATOM 1234 C CA . ARG A 1 162 ? 9.294 9.652 -10.214 1.00 68.06 162 ARG A CA 1
ATOM 1235 C C . ARG A 1 162 ? 8.343 9.315 -9.083 1.00 68.06 162 ARG A C 1
ATOM 1237 O O . ARG A 1 162 ? 7.221 9.817 -9.048 1.00 68.06 162 ARG A O 1
ATOM 1244 N N . TYR A 1 163 ? 8.813 8.505 -8.151 1.00 73.06 163 TYR A N 1
ATOM 1245 C CA . TYR A 1 163 ? 8.175 8.304 -6.861 1.00 73.06 163 TYR A CA 1
ATOM 1246 C C . TYR A 1 163 ? 9.230 8.434 -5.771 1.00 73.06 163 TYR A C 1
ATOM 1248 O O . TYR A 1 163 ? 10.414 8.230 -6.011 1.00 73.06 163 TYR A O 1
ATOM 1256 N N . ASP A 1 164 ? 8.796 8.795 -4.573 1.00 79.44 164 ASP A N 1
ATOM 1257 C CA . ASP A 1 164 ? 9.678 8.885 -3.418 1.00 79.44 164 ASP A CA 1
ATOM 1258 C C . ASP A 1 164 ? 9.748 7.503 -2.732 1.00 79.44 164 ASP A C 1
ATOM 1260 O O . ASP A 1 164 ? 8.745 7.067 -2.148 1.00 79.44 164 ASP A O 1
ATOM 1264 N N . PRO A 1 165 ? 10.895 6.793 -2.781 1.00 81.06 165 PRO A N 1
ATOM 1265 C CA . PRO A 1 165 ? 11.040 5.472 -2.166 1.00 81.06 165 PRO A CA 1
ATOM 1266 C C . PRO A 1 165 ? 10.833 5.510 -0.651 1.00 81.06 165 PRO A C 1
ATOM 1268 O O . PRO A 1 165 ? 10.333 4.547 -0.066 1.00 81.06 165 PRO A O 1
ATOM 1271 N N . ILE A 1 166 ? 11.157 6.637 -0.004 1.00 83.19 166 ILE A N 1
ATOM 1272 C CA . ILE A 1 166 ? 10.978 6.827 1.438 1.00 83.19 166 ILE A CA 1
ATOM 1273 C C . ILE A 1 166 ? 9.489 6.877 1.769 1.00 83.19 166 ILE A C 1
ATOM 1275 O O . ILE A 1 166 ? 9.069 6.254 2.750 1.00 83.19 166 ILE A O 1
ATOM 1279 N N . GLN A 1 167 ? 8.694 7.576 0.954 1.00 85.81 167 GLN A N 1
ATOM 1280 C CA . GLN A 1 167 ? 7.243 7.648 1.135 1.00 85.81 167 GLN A CA 1
ATOM 1281 C C . GLN A 1 167 ? 6.578 6.305 0.845 1.00 85.81 167 GLN A C 1
ATOM 1283 O O . GLN A 1 167 ? 5.795 5.834 1.669 1.00 85.81 167 GLN A O 1
ATOM 1288 N N . VAL A 1 168 ? 6.923 5.647 -0.266 1.00 87.44 168 VAL A N 1
ATOM 1289 C CA . VAL A 1 168 ? 6.368 4.321 -0.594 1.00 87.44 168 VAL A CA 1
ATOM 1290 C C . VAL A 1 168 ? 6.737 3.300 0.488 1.00 87.44 168 VAL A C 1
ATOM 1292 O O . VAL A 1 168 ? 5.866 2.582 0.981 1.00 87.44 168 VAL A O 1
ATOM 1295 N N . GLY A 1 169 ? 7.990 3.293 0.949 1.00 86.75 169 GLY A N 1
ATOM 1296 C CA . GLY A 1 169 ? 8.417 2.468 2.079 1.00 86.75 169 GLY A CA 1
ATOM 1297 C C . GLY A 1 169 ? 7.683 2.812 3.380 1.00 86.75 169 GLY A C 1
ATOM 1298 O O . GLY A 1 169 ? 7.272 1.918 4.120 1.00 86.75 169 GLY A O 1
ATOM 1299 N N . GLY A 1 170 ? 7.443 4.100 3.642 1.00 89.00 170 GLY A N 1
ATOM 1300 C CA . GLY A 1 170 ? 6.638 4.568 4.773 1.00 89.00 170 GLY A CA 1
ATOM 1301 C C . GLY A 1 170 ? 5.193 4.064 4.731 1.00 89.00 170 GLY A C 1
ATOM 1302 O O . GLY A 1 170 ? 4.673 3.621 5.757 1.00 89.00 170 GLY A O 1
ATOM 1303 N N . LEU A 1 171 ? 4.570 4.053 3.550 1.00 92.88 171 LEU A N 1
ATOM 1304 C CA . LEU A 1 171 ? 3.228 3.506 3.342 1.00 92.88 171 LEU A CA 1
ATOM 1305 C C . LEU A 1 171 ? 3.184 2.000 3.628 1.00 92.88 171 LEU A C 1
ATOM 1307 O O . LEU A 1 171 ? 2.294 1.541 4.345 1.00 92.88 171 LEU A O 1
ATOM 1311 N N . VAL A 1 172 ? 4.160 1.233 3.133 1.00 91.81 172 VAL A N 1
ATOM 1312 C CA . VAL A 1 172 ? 4.255 -0.214 3.406 1.00 91.81 172 VAL A CA 1
ATOM 1313 C C . VAL A 1 172 ? 4.420 -0.477 4.906 1.00 91.81 172 VAL A C 1
ATOM 1315 O O . VAL A 1 172 ? 3.710 -1.315 5.463 1.00 91.81 172 VAL A O 1
ATOM 1318 N N . VAL A 1 173 ? 5.283 0.279 5.590 1.00 90.75 173 VAL A N 1
ATOM 1319 C CA . VAL A 1 173 ? 5.466 0.187 7.050 1.00 90.75 173 VAL A CA 1
ATOM 1320 C C . VAL A 1 173 ? 4.171 0.503 7.805 1.00 90.75 173 VAL A C 1
ATOM 1322 O O . VAL A 1 173 ? 3.806 -0.228 8.727 1.00 90.75 173 VAL A O 1
ATOM 1325 N N . SER A 1 174 ? 3.440 1.544 7.401 1.00 92.06 174 SER A N 1
ATOM 1326 C CA . SER A 1 174 ? 2.119 1.867 7.962 1.00 92.06 174 SER A CA 1
ATOM 1327 C C . SER A 1 174 ? 1.138 0.699 7.796 1.00 92.06 174 SER A C 1
ATOM 1329 O O . SER A 1 174 ? 0.438 0.317 8.742 1.00 92.06 174 SER A O 1
ATOM 1331 N N . CYS A 1 175 ? 1.153 0.048 6.628 1.00 94.62 175 CYS A N 1
ATOM 1332 C CA . CYS A 1 175 ? 0.326 -1.127 6.383 1.00 94.62 175 CYS A CA 1
ATOM 1333 C C . CYS A 1 175 ? 0.692 -2.308 7.288 1.00 94.62 175 CYS A C 1
ATOM 1335 O O . CYS A 1 175 ? -0.203 -2.940 7.856 1.00 94.62 175 CYS A O 1
ATOM 1337 N N . LEU A 1 176 ? 1.988 -2.592 7.450 1.00 92.75 176 LEU A N 1
ATOM 1338 C CA . LEU A 1 176 ? 2.485 -3.654 8.330 1.00 92.75 176 LEU A CA 1
ATOM 1339 C C . LEU A 1 176 ? 2.058 -3.415 9.780 1.00 92.75 176 LEU A C 1
ATOM 1341 O O . LEU A 1 176 ? 1.475 -4.313 10.384 1.00 92.75 176 LEU A O 1
ATOM 1345 N N . ARG A 1 177 ? 2.222 -2.193 10.298 1.00 91.06 177 ARG A N 1
ATOM 1346 C CA . ARG A 1 177 ? 1.793 -1.824 11.660 1.00 91.06 177 ARG A CA 1
ATOM 1347 C C . ARG A 1 177 ? 0.301 -2.054 11.883 1.00 91.06 177 ARG A C 1
ATOM 1349 O O . ARG A 1 177 ? -0.090 -2.633 12.893 1.00 91.06 177 ARG A O 1
ATOM 1356 N N . ALA A 1 178 ? -0.541 -1.655 10.928 1.00 91.69 178 ALA A N 1
ATOM 1357 C CA . ALA A 1 178 ? -1.978 -1.903 11.021 1.00 91.69 178 ALA A CA 1
ATOM 1358 C C . ALA A 1 178 ? -2.314 -3.406 11.008 1.00 91.69 178 ALA A C 1
ATOM 1360 O O . ALA A 1 178 ? -3.218 -3.849 11.715 1.00 91.69 178 ALA A O 1
ATOM 1361 N N . MET A 1 179 ? -1.584 -4.207 10.226 1.00 92.62 179 MET A N 1
ATOM 1362 C CA . MET A 1 179 ? -1.756 -5.662 10.199 1.00 92.62 179 MET A CA 1
ATOM 1363 C C . MET A 1 179 ? -1.281 -6.346 11.488 1.00 92.62 179 MET A C 1
ATOM 1365 O O . MET A 1 179 ? -1.966 -7.261 11.947 1.00 92.62 179 MET A O 1
ATOM 1369 N N . VAL A 1 180 ? -0.166 -5.897 12.075 1.00 91.44 180 VAL A N 1
ATOM 1370 C CA . VAL A 1 180 ? 0.342 -6.372 13.375 1.00 91.44 180 VAL A CA 1
ATOM 1371 C C . VAL A 1 180 ? -0.683 -6.091 14.470 1.00 91.44 180 VAL A C 1
ATOM 1373 O O . VAL A 1 180 ? -1.115 -7.022 15.146 1.00 91.44 180 VAL A O 1
ATOM 1376 N N . ALA A 1 181 ? -1.170 -4.852 14.563 1.00 88.44 181 ALA A N 1
ATOM 1377 C CA . ALA A 1 181 ? -2.198 -4.465 15.530 1.00 88.44 181 ALA A CA 1
ATOM 1378 C C . ALA A 1 181 ? -3.515 -5.250 15.351 1.00 88.44 181 ALA A C 1
ATOM 1380 O O . ALA A 1 181 ? -4.220 -5.550 16.310 1.00 88.44 181 ALA A O 1
ATOM 1381 N N . GLY A 1 182 ? -3.834 -5.644 14.114 1.00 85.56 182 GLY A N 1
ATOM 1382 C CA . GLY A 1 182 ? -4.965 -6.518 13.800 1.00 85.56 182 GLY A CA 1
ATOM 1383 C C . GLY A 1 182 ? -4.727 -8.018 14.018 1.00 85.56 182 GLY A C 1
ATOM 1384 O O . GLY A 1 182 ? -5.574 -8.804 13.585 1.00 85.56 182 GLY A O 1
ATOM 1385 N N . GLY A 1 183 ? -3.591 -8.434 14.592 1.00 85.38 183 GLY A N 1
ATOM 1386 C CA . GLY A 1 183 ? -3.247 -9.841 14.843 1.00 85.38 183 GLY A CA 1
ATOM 1387 C C . GLY A 1 183 ? -3.040 -10.679 13.575 1.00 85.38 183 GLY A C 1
ATOM 1388 O O . GLY A 1 183 ? -3.202 -11.900 13.587 1.00 85.38 183 GLY A O 1
ATOM 1389 N N . ARG A 1 184 ? -2.726 -10.050 12.433 1.00 84.50 184 ARG A N 1
ATOM 1390 C CA . ARG A 1 184 ? -2.648 -10.717 11.118 1.00 84.50 184 ARG A CA 1
ATOM 1391 C C . ARG A 1 184 ? -1.237 -11.197 10.782 1.00 84.50 184 ARG A C 1
ATOM 1393 O O . ARG A 1 184 ? -0.744 -10.937 9.686 1.00 84.50 184 ARG A O 1
ATOM 1400 N N . HIS A 1 185 ? -0.600 -11.929 11.693 1.00 85.94 185 HIS A N 1
ATOM 1401 C CA . HIS A 1 185 ? 0.820 -12.302 11.602 1.00 85.94 185 HIS A CA 1
ATOM 1402 C C . HIS A 1 185 ? 1.208 -13.000 10.288 1.00 85.94 185 HIS A C 1
ATOM 1404 O O . HIS A 1 185 ? 2.215 -12.649 9.683 1.00 85.94 185 HIS A O 1
ATOM 1410 N N . VAL A 1 186 ? 0.379 -13.918 9.775 1.00 87.25 186 VAL A N 1
ATOM 1411 C CA . VAL A 1 186 ? 0.651 -14.591 8.488 1.00 87.25 186 VAL A CA 1
ATOM 1412 C C . VAL A 1 186 ? 0.693 -13.593 7.325 1.00 87.25 186 VAL A C 1
ATOM 1414 O O . VAL A 1 186 ? 1.561 -13.682 6.461 1.00 87.25 186 VAL A O 1
ATOM 1417 N N . ALA A 1 187 ? -0.220 -12.617 7.307 1.00 86.75 187 ALA A N 1
ATOM 1418 C CA . ALA A 1 187 ? -0.238 -11.591 6.267 1.00 86.75 187 ALA A CA 1
ATOM 1419 C C . ALA A 1 187 ? 0.958 -10.639 6.392 1.00 86.75 187 ALA A C 1
ATOM 1421 O O . ALA A 1 187 ? 1.529 -10.258 5.373 1.00 86.75 187 ALA A O 1
ATOM 1422 N N . VAL A 1 188 ? 1.357 -10.299 7.621 1.00 89.19 188 VAL A N 1
ATOM 1423 C CA . VAL A 1 188 ? 2.555 -9.493 7.900 1.00 89.19 188 VAL A CA 1
ATOM 1424 C C . VAL A 1 188 ? 3.796 -10.176 7.330 1.00 89.19 188 VAL A C 1
ATOM 1426 O O . VAL A 1 188 ? 4.489 -9.576 6.513 1.00 89.19 188 VAL A O 1
ATOM 1429 N N . LEU A 1 189 ? 4.026 -11.444 7.685 1.00 88.19 189 LEU A N 1
ATOM 1430 C CA . LEU A 1 189 ? 5.188 -12.210 7.227 1.00 88.19 189 LEU A CA 1
ATOM 1431 C C . LEU A 1 189 ? 5.211 -12.366 5.703 1.00 88.19 189 LEU A C 1
ATOM 1433 O O . LEU A 1 189 ? 6.245 -12.137 5.083 1.00 88.19 189 LEU A O 1
ATOM 1437 N N . ALA A 1 190 ? 4.071 -12.695 5.087 1.00 89.31 190 ALA A N 1
ATOM 1438 C CA . ALA A 1 190 ? 3.979 -12.830 3.634 1.00 89.31 190 ALA A CA 1
ATOM 1439 C C . ALA A 1 190 ? 4.265 -11.505 2.905 1.00 89.31 190 ALA A C 1
ATOM 1441 O O . ALA A 1 190 ? 4.973 -11.491 1.899 1.00 89.31 190 ALA A O 1
ATOM 1442 N N . THR A 1 191 ? 3.744 -10.389 3.426 1.00 90.00 191 THR A N 1
ATOM 1443 C CA . THR A 1 191 ? 3.965 -9.047 2.862 1.00 90.00 191 THR A CA 1
ATOM 1444 C C . THR A 1 191 ? 5.425 -8.626 3.018 1.00 90.00 191 THR A C 1
ATOM 1446 O O . THR A 1 191 ? 6.034 -8.169 2.054 1.00 90.00 191 THR A O 1
ATOM 1449 N N . ALA A 1 192 ? 6.001 -8.809 4.209 1.00 87.12 192 ALA A N 1
ATOM 1450 C CA . ALA A 1 192 ? 7.385 -8.455 4.507 1.00 87.12 192 ALA A CA 1
ATOM 1451 C C . ALA A 1 192 ? 8.382 -9.277 3.678 1.00 87.12 192 ALA A C 1
ATOM 1453 O O . ALA A 1 192 ? 9.321 -8.715 3.119 1.00 87.12 192 ALA A O 1
ATOM 1454 N N . ASP A 1 193 ? 8.159 -10.585 3.535 1.00 87.25 193 ASP A N 1
ATOM 1455 C CA . ASP A 1 193 ? 9.019 -11.446 2.720 1.00 87.25 193 ASP A CA 1
ATOM 1456 C C . ASP A 1 193 ? 8.913 -11.125 1.220 1.00 87.25 193 ASP A C 1
ATOM 1458 O O . ASP A 1 193 ? 9.929 -11.084 0.522 1.00 87.25 193 ASP A O 1
ATOM 1462 N N . ARG A 1 194 ? 7.702 -10.835 0.718 1.00 88.44 194 ARG A N 1
ATOM 1463 C CA . ARG A 1 194 ? 7.509 -10.371 -0.665 1.00 88.44 194 ARG A CA 1
ATOM 1464 C C . ARG A 1 194 ? 8.235 -9.045 -0.893 1.00 88.44 194 ARG A C 1
ATOM 1466 O O . ARG A 1 194 ? 8.982 -8.937 -1.857 1.00 88.44 194 ARG A O 1
ATOM 1473 N N . MET A 1 195 ? 8.105 -8.089 0.028 1.00 85.19 195 MET A N 1
ATOM 1474 C CA . MET A 1 195 ? 8.829 -6.817 -0.036 1.00 85.19 195 MET A CA 1
ATOM 1475 C C . MET A 1 195 ? 10.347 -7.034 -0.053 1.00 85.19 195 MET A C 1
ATOM 1477 O O . MET A 1 195 ? 11.017 -6.546 -0.955 1.00 85.19 195 MET A O 1
ATOM 1481 N N . ARG A 1 196 ? 10.880 -7.849 0.868 1.00 82.94 196 ARG A N 1
ATOM 1482 C CA . ARG A 1 196 ? 12.315 -8.166 0.942 1.00 82.94 196 ARG A CA 1
ATOM 1483 C C . ARG A 1 196 ? 12.849 -8.754 -0.364 1.00 82.94 196 ARG A C 1
ATOM 1485 O O . ARG A 1 196 ? 13.954 -8.419 -0.770 1.00 82.94 196 ARG A O 1
ATOM 1492 N N . ARG A 1 197 ? 12.086 -9.634 -1.020 1.00 82.88 197 ARG A N 1
ATOM 1493 C CA . ARG A 1 197 ? 12.474 -10.217 -2.316 1.00 82.88 197 ARG A CA 1
ATOM 1494 C C . ARG A 1 197 ? 12.528 -9.177 -3.433 1.00 82.88 197 ARG A C 1
ATOM 1496 O O . ARG A 1 197 ? 13.419 -9.253 -4.270 1.00 82.88 197 ARG A O 1
ATOM 1503 N N . LEU A 1 198 ? 11.609 -8.214 -3.426 1.00 78.19 198 LEU A N 1
ATOM 1504 C CA . LEU A 1 198 ? 11.540 -7.150 -4.433 1.00 78.19 198 LEU A CA 1
ATOM 1505 C C . LEU A 1 198 ? 12.561 -6.035 -4.197 1.00 78.19 198 LEU A C 1
ATOM 1507 O O . LEU A 1 198 ? 12.946 -5.342 -5.134 1.00 78.19 198 LEU A O 1
ATOM 1511 N N . THR A 1 199 ? 13.011 -5.863 -2.955 1.00 72.75 199 THR A N 1
ATOM 1512 C CA . THR A 1 199 ? 13.937 -4.797 -2.559 1.00 72.75 199 THR A CA 1
ATOM 1513 C C . THR A 1 199 ? 15.241 -5.344 -1.998 1.00 72.75 199 THR A C 1
ATOM 1515 O O . THR A 1 199 ? 15.852 -4.696 -1.158 1.00 72.75 199 THR A O 1
ATOM 1518 N N . ALA A 1 200 ? 15.675 -6.533 -2.429 1.00 66.06 200 ALA A N 1
ATOM 1519 C CA . ALA A 1 200 ? 16.848 -7.225 -1.885 1.00 66.06 200 ALA A CA 1
ATOM 1520 C C . ALA A 1 200 ? 18.158 -6.403 -1.953 1.00 66.06 200 ALA A C 1
ATOM 1522 O O . ALA A 1 200 ? 19.108 -6.711 -1.239 1.00 66.06 200 ALA A O 1
ATOM 1523 N N . GLU A 1 201 ? 18.198 -5.343 -2.767 1.00 60.16 201 GLU A N 1
ATOM 1524 C CA . GLU A 1 201 ? 19.311 -4.386 -2.858 1.00 60.16 201 GLU A CA 1
ATOM 1525 C C . GLU A 1 201 ? 19.208 -3.197 -1.868 1.00 60.16 201 GLU A C 1
ATOM 1527 O O . GLU A 1 201 ? 20.164 -2.437 -1.731 1.00 60.16 201 GLU A O 1
ATOM 1532 N N . ASP A 1 202 ? 18.088 -3.024 -1.153 1.00 67.62 202 ASP A N 1
ATOM 1533 C CA . ASP A 1 202 ? 17.820 -1.903 -0.234 1.00 67.62 202 ASP A CA 1
ATOM 1534 C C . ASP A 1 202 ? 17.846 -2.352 1.239 1.00 67.62 202 ASP A C 1
ATOM 1536 O O . ASP A 1 202 ? 16.836 -2.756 1.837 1.00 67.62 202 ASP A O 1
ATOM 1540 N N . ALA A 1 203 ? 19.034 -2.273 1.842 1.00 64.56 203 ALA A N 1
ATOM 1541 C CA . ALA A 1 203 ? 19.254 -2.635 3.241 1.00 64.56 203 ALA A CA 1
ATOM 1542 C C . ALA A 1 203 ? 18.452 -1.754 4.222 1.00 64.56 203 ALA A C 1
ATOM 1544 O O . ALA A 1 203 ? 17.941 -2.264 5.220 1.00 64.56 203 ALA A O 1
ATOM 1545 N N . ALA A 1 204 ? 18.286 -0.460 3.926 1.00 66.12 204 ALA A N 1
ATOM 1546 C CA . ALA A 1 204 ? 17.631 0.496 4.822 1.00 66.12 204 ALA A CA 1
ATOM 1547 C C . ALA A 1 204 ? 16.113 0.273 4.889 1.00 66.12 204 ALA A C 1
ATOM 1549 O O . ALA A 1 204 ? 15.501 0.334 5.960 1.00 66.12 204 ALA A O 1
ATOM 1550 N N . LEU A 1 205 ? 15.482 -0.026 3.753 1.00 66.75 205 LEU A N 1
ATOM 1551 C CA . LEU A 1 205 ? 14.066 -0.377 3.722 1.00 66.75 205 LEU A CA 1
ATOM 1552 C C . LEU A 1 205 ? 13.802 -1.746 4.348 1.00 66.75 205 LEU A C 1
ATOM 1554 O O . LEU A 1 205 ? 12.819 -1.909 5.072 1.00 66.75 205 LEU A O 1
ATOM 1558 N N . THR A 1 206 ? 14.703 -2.702 4.122 1.00 68.88 206 THR A N 1
ATOM 1559 C CA . THR A 1 206 ? 14.634 -4.028 4.745 1.00 68.88 206 THR A CA 1
ATOM 1560 C C . THR A 1 206 ? 14.674 -3.920 6.270 1.00 68.88 206 THR A C 1
ATOM 1562 O O . THR A 1 206 ? 13.836 -4.520 6.941 1.00 68.88 206 THR A O 1
ATOM 1565 N N . GLU A 1 207 ? 15.567 -3.098 6.828 1.00 72.19 207 GLU A N 1
ATOM 1566 C CA . GLU A 1 207 ? 15.639 -2.842 8.272 1.00 72.19 207 GLU A CA 1
ATOM 1567 C C . GLU A 1 207 ? 14.342 -2.218 8.811 1.00 72.19 207 GLU A C 1
ATOM 1569 O O . GLU A 1 207 ? 13.785 -2.692 9.802 1.00 72.19 207 GLU A O 1
ATOM 1574 N N . ARG A 1 208 ? 13.789 -1.210 8.121 1.00 72.19 208 ARG A N 1
ATOM 1575 C CA . ARG A 1 208 ? 12.510 -0.585 8.508 1.00 72.19 208 ARG A CA 1
ATOM 1576 C C . ARG A 1 208 ? 11.341 -1.568 8.484 1.00 72.19 208 ARG A C 1
ATOM 1578 O O . ARG A 1 208 ? 10.474 -1.491 9.354 1.00 72.19 208 ARG A O 1
ATOM 1585 N N . VAL A 1 209 ? 11.302 -2.468 7.501 1.00 71.69 209 VAL A N 1
ATOM 1586 C CA . VAL A 1 209 ? 10.292 -3.531 7.413 1.00 71.69 209 VAL A CA 1
ATOM 1587 C C . VAL A 1 209 ? 10.452 -4.502 8.579 1.00 71.69 209 VAL A C 1
ATOM 1589 O O . VAL A 1 209 ? 9.467 -4.769 9.258 1.00 71.69 209 VAL A O 1
ATOM 1592 N N . VAL A 1 210 ? 11.672 -4.961 8.870 1.00 73.19 210 VAL A N 1
ATOM 1593 C CA . VAL A 1 210 ? 11.952 -5.854 10.008 1.00 73.19 210 VAL A CA 1
ATOM 1594 C C . VAL A 1 210 ? 11.502 -5.218 11.324 1.00 73.19 210 VAL A C 1
ATOM 1596 O O . VAL A 1 210 ? 10.730 -5.834 12.058 1.00 73.19 210 VAL A O 1
ATOM 1599 N N . LEU A 1 211 ? 11.885 -3.962 11.576 1.00 74.81 211 LEU A N 1
ATOM 1600 C CA . LEU A 1 211 ? 11.486 -3.211 12.772 1.00 74.81 211 LEU A CA 1
ATOM 1601 C C . LEU A 1 211 ? 9.970 -3.007 12.881 1.00 74.81 211 LEU A C 1
ATOM 1603 O O . LEU A 1 211 ? 9.441 -2.939 13.982 1.00 74.81 211 LEU A O 1
ATOM 1607 N N . ALA A 1 212 ? 9.255 -2.895 11.760 1.00 69.75 212 ALA A N 1
ATOM 1608 C CA . ALA A 1 212 ? 7.798 -2.760 11.762 1.00 69.75 212 ALA A CA 1
ATOM 1609 C C . ALA A 1 212 ? 7.060 -4.076 12.060 1.00 69.75 212 ALA A C 1
ATOM 1611 O O . ALA A 1 212 ? 5.849 -4.053 12.286 1.00 69.75 212 ALA A O 1
ATOM 1612 N N . THR A 1 213 ? 7.768 -5.205 12.001 1.00 67.75 213 THR A N 1
ATOM 1613 C CA . THR A 1 213 ? 7.225 -6.552 12.224 1.00 67.75 213 THR A CA 1
ATOM 1614 C C . THR A 1 213 ? 7.689 -7.213 13.524 1.00 67.75 213 THR A C 1
ATOM 1616 O O . THR A 1 213 ? 7.162 -8.276 13.852 1.00 67.75 213 THR A O 1
ATOM 1619 N N . ALA A 1 214 ? 8.658 -6.606 14.219 1.00 59.47 214 ALA A N 1
ATOM 1620 C CA . ALA A 1 214 ? 9.159 -7.009 15.535 1.00 59.47 214 ALA A CA 1
ATOM 1621 C C . ALA A 1 214 ? 8.254 -6.483 16.658 1.00 59.47 214 ALA A C 1
ATOM 1623 O O . ALA A 1 214 ? 8.082 -7.227 17.648 1.00 59.47 214 ALA A O 1
#

Sequence (214 aa):
GGGGPPPPAEEGEEGEAPRVKIPKKAMGKDDPAYVPPLKVPGPLRLPHRAHRQLVQASRLACRARMWTLMLNAGFQASNLVEEYFSRTDADRAYVASGMRSIAEDVLDMIEHVQAEAENRPPPTAALAERQGHSARGGPVAFRFTDGIMYRTVDGNRCNHDRYDPIQVGGLVVSCLRAMVAGGRHVAVLATADRMRRLTAEDAALTERVVLATA

Foldseek 3Di:
DDDDDDDDDDPPPPPPPPPPPPPPPQQPPPHPPDDDPDDDDPVCPVLLVLLVVLLVQLLVCLLVVVNVSNLVSLVVSLVSCVPPQVPALVSLLSCLVSLLSSLVSLLLNLQCLVCLLVLAHRPPDDPVCNVVRDNAFGFVDDALCVQKGFTDHPNDGDDIDGDDSVSSLVSNLSSLLSNVSSVVLVSLVVSLVSVCVSNVVDPPSNVSSVVSND